Protein AF-A0A6C7QV18-F1 (afdb_monomer_lite)

Sequence (230 aa):
ERKAITAEFFNHDFGEFDNGICFIIKSIVHPNAINYLTKKTDNFTIVSTYASFIQYLKLDYFGYFNMGFSVAHMACYLSLHLNHKNIIFIGQDLAYAENGNSHPDDYQNSASYESRRYPHLYTLAYGGKEKIKTHHVWLMFKRNLEQDVQKIQKYLDTKIYNCTEGGARIEGTIEKPFLWACENLLHKDLNKPFEKLEPLSLNKQNEFLLKAYYKVYQSIEHCRDFSNKF

Foldseek 3Di:
DQDPVVLCVLQDDPDPVCVPDAAEEEPSHHVSNVVSDVVVDPRYDYAYADDPLVVLLVPPVRPHDHQPDDVVSNVVSVCVVVVPQEAEDEPLAQAAFPVQFPADCPPPCGSNNCSPVADWDWAAAQVRDDITIHHDVSVVVLVVVLVVLVVCVVPHNHAYEYQYRNHHDRPNHHYDHPVCCCVPPVPDDDDDPDDDDDDDDPVVVVVSVVSSVVSVVVVVVVVVVVVVVD

Structure (mmCIF, N/CA/C/O backbone):
data_AF-A0A6C7QV18-F1
#
_entry.id   AF-A0A6C7QV18-F1
#
loop_
_atom_site.group_PDB
_atom_site.id
_atom_site.type_symbol
_atom_site.label_atom_id
_atom_site.label_alt_id
_atom_site.label_comp_id
_atom_site.label_asym_id
_atom_site.label_entity_id
_atom_site.label_seq_id
_atom_site.pdbx_PDB_ins_code
_atom_site.Cartn_x
_atom_site.Cartn_y
_atom_site.Cartn_z
_atom_site.occupancy
_atom_site.B_iso_or_equiv
_atom_site.auth_seq_id
_atom_site.auth_comp_id
_atom_site.auth_asym_id
_atom_site.auth_atom_id
_atom_site.pdbx_PDB_model_num
ATOM 1 N N . GLU A 1 1 ? 5.496 4.155 6.743 1.00 73.12 1 GLU A N 1
ATOM 2 C CA . GLU A 1 1 ? 6.199 4.684 7.934 1.00 73.12 1 GLU A CA 1
ATOM 3 C C . GLU A 1 1 ? 5.165 5.314 8.873 1.00 73.12 1 GLU A C 1
ATOM 5 O O . GLU A 1 1 ? 4.074 5.608 8.409 1.00 73.12 1 GLU A O 1
ATOM 10 N N . ARG A 1 2 ? 5.425 5.411 10.184 1.00 86.88 2 ARG A N 1
ATOM 11 C CA . ARG A 1 2 ? 4.456 5.919 11.186 1.00 86.88 2 ARG A CA 1
ATOM 12 C C . ARG A 1 2 ? 4.984 7.198 11.843 1.00 86.88 2 ARG A C 1
ATOM 14 O O . ARG A 1 2 ? 5.013 7.309 13.063 1.00 86.88 2 ARG A O 1
ATOM 21 N N . LYS A 1 3 ? 5.521 8.108 11.032 1.00 91.62 3 LYS A N 1
ATOM 22 C CA . LYS A 1 3 ? 6.178 9.335 11.502 1.00 91.62 3 LYS A CA 1
ATOM 23 C C . LYS A 1 3 ? 5.338 10.562 11.171 1.00 91.62 3 LYS A C 1
ATOM 25 O O . LYS A 1 3 ? 4.502 10.508 10.271 1.00 91.62 3 LYS A O 1
ATOM 30 N N . ALA A 1 4 ? 5.620 11.667 11.859 1.00 92.44 4 ALA A N 1
ATOM 31 C CA . ALA A 1 4 ? 4.988 12.958 11.600 1.00 92.44 4 ALA A CA 1
ATOM 32 C C . ALA A 1 4 ? 5.121 13.378 10.126 1.00 92.44 4 ALA A C 1
ATOM 34 O O . ALA A 1 4 ? 4.119 13.682 9.498 1.00 92.44 4 ALA A O 1
ATOM 35 N N . ILE A 1 5 ? 6.315 13.246 9.529 1.00 91.81 5 ILE A N 1
ATOM 36 C CA . ILE A 1 5 ? 6.559 13.611 8.120 1.00 91.81 5 ILE A CA 1
ATOM 37 C C . ILE A 1 5 ? 5.628 12.895 7.128 1.00 91.81 5 ILE A C 1
ATOM 39 O O . ILE A 1 5 ? 5.182 13.492 6.157 1.00 91.81 5 ILE A O 1
ATOM 43 N N . THR A 1 6 ? 5.281 11.631 7.393 1.00 90.94 6 THR A N 1
ATOM 44 C CA . THR A 1 6 ? 4.327 10.877 6.564 1.00 90.94 6 THR A CA 1
ATOM 45 C C . THR A 1 6 ? 2.867 11.188 6.882 1.00 90.94 6 THR A C 1
ATOM 47 O O . THR A 1 6 ? 1.989 10.876 6.089 1.00 90.94 6 THR A O 1
ATOM 50 N N . ALA A 1 7 ? 2.586 11.773 8.046 1.00 94.50 7 ALA A N 1
ATOM 51 C CA . ALA A 1 7 ? 1.247 12.242 8.384 1.00 94.50 7 ALA A CA 1
ATOM 52 C C . ALA A 1 7 ? 0.899 13.535 7.635 1.00 94.50 7 ALA A C 1
ATOM 54 O O . ALA A 1 7 ? -0.263 13.734 7.296 1.00 94.50 7 ALA A O 1
ATOM 55 N N . GLU A 1 8 ? 1.900 14.369 7.331 1.00 94.19 8 GLU A N 1
ATOM 56 C CA . GLU A 1 8 ? 1.718 15.627 6.591 1.00 94.19 8 GLU A CA 1
ATOM 57 C C . GLU A 1 8 ? 1.175 15.427 5.167 1.00 94.19 8 GLU A C 1
ATOM 59 O O . GLU A 1 8 ? 0.552 16.334 4.621 1.00 94.19 8 GLU A O 1
ATOM 64 N N . PHE A 1 9 ? 1.295 14.225 4.589 1.00 90.62 9 PHE A N 1
ATOM 65 C CA . PHE A 1 9 ? 0.625 13.895 3.323 1.00 90.62 9 PHE A CA 1
ATOM 66 C C . PHE A 1 9 ? -0.899 14.080 3.401 1.00 90.62 9 PHE A C 1
ATOM 68 O O . PHE A 1 9 ? -1.532 14.420 2.409 1.00 90.62 9 PHE A O 1
ATOM 75 N N . PHE A 1 10 ? -1.492 13.882 4.583 1.00 92.00 10 PHE A N 1
ATOM 76 C CA . PHE A 1 10 ? -2.931 14.046 4.805 1.00 92.00 10 PHE A CA 1
ATOM 77 C C . PHE A 1 10 ? -3.325 15.478 5.187 1.00 92.00 10 PHE A C 1
ATOM 79 O O . PHE A 1 10 ? -4.513 15.773 5.256 1.00 92.00 10 PHE A O 1
ATOM 86 N N . ASN A 1 11 ? -2.347 16.351 5.443 1.00 92.94 11 ASN A N 1
ATOM 87 C CA . ASN A 1 11 ? -2.560 17.763 5.770 1.00 92.94 11 ASN A CA 1
ATOM 88 C C . ASN A 1 11 ? -2.667 18.648 4.513 1.00 92.94 11 ASN A C 1
ATOM 90 O O . ASN A 1 11 ? -2.956 19.836 4.610 1.00 92.94 11 ASN A O 1
ATOM 94 N N . HIS A 1 12 ? -2.418 18.077 3.333 1.00 87.56 12 HIS A N 1
ATOM 95 C CA . HIS A 1 12 ? -2.588 18.765 2.060 1.00 87.56 12 HIS A CA 1
ATOM 96 C C . HIS A 1 12 ? -4.040 18.682 1.587 1.00 87.56 12 HIS A C 1
ATOM 98 O O . HIS A 1 12 ? -4.686 17.634 1.694 1.00 87.56 12 HIS A O 1
ATOM 104 N N . ASP A 1 13 ? -4.528 19.787 1.033 1.00 83.50 13 ASP A N 1
ATOM 105 C CA . ASP A 1 13 ? -5.809 19.868 0.340 1.00 83.50 13 ASP A CA 1
ATOM 106 C C . ASP A 1 13 ? -5.562 19.755 -1.170 1.00 83.50 13 ASP A C 1
ATOM 108 O O . ASP A 1 13 ? -4.888 20.610 -1.748 1.00 83.50 13 ASP A O 1
ATOM 112 N N . PHE A 1 14 ? -6.061 18.686 -1.798 1.00 86.06 14 PHE A N 1
ATOM 113 C CA . PHE A 1 14 ? -5.987 18.507 -3.250 1.00 86.06 14 PHE A CA 1
ATOM 114 C C . PHE A 1 14 ? -7.272 18.984 -3.949 1.00 86.06 14 PHE A C 1
ATOM 116 O O . PHE A 1 14 ? -7.459 18.743 -5.145 1.00 86.06 14 PHE A O 1
ATOM 123 N N . GLY A 1 15 ? -8.154 19.683 -3.225 1.00 87.62 15 GLY A N 1
ATOM 124 C CA . GLY A 1 15 ? -9.370 20.287 -3.747 1.00 87.62 15 GLY A CA 1
ATOM 125 C C . GLY A 1 15 ? -10.282 19.253 -4.397 1.00 87.62 15 GLY A C 1
ATOM 126 O O . GLY A 1 15 ? -10.616 18.227 -3.806 1.00 87.62 15 GLY A O 1
ATOM 127 N N . GLU A 1 16 ? -10.666 19.504 -5.650 1.00 90.62 16 GLU A N 1
ATOM 128 C CA . GLU A 1 16 ? -11.588 18.633 -6.385 1.00 90.62 16 GLU A CA 1
ATOM 129 C C . GLU A 1 16 ? -11.069 17.203 -6.580 1.00 90.62 16 GLU A C 1
ATOM 131 O O . GLU A 1 16 ? -11.876 16.290 -6.741 1.00 90.62 16 GLU A O 1
ATOM 136 N N . PHE A 1 17 ? -9.751 16.984 -6.529 1.00 89.25 17 PHE A N 1
ATOM 137 C CA . PHE A 1 17 ? -9.172 15.647 -6.665 1.00 89.25 17 PHE A CA 1
ATOM 138 C C . PHE A 1 17 ? -9.590 14.708 -5.527 1.00 89.25 17 PHE A C 1
ATOM 140 O O . PHE A 1 17 ? -9.762 13.511 -5.745 1.00 89.25 17 PHE A O 1
ATOM 147 N N . ASP A 1 18 ? -9.784 15.241 -4.319 1.00 87.94 18 ASP A N 1
ATOM 148 C CA . ASP A 1 18 ? -10.188 14.436 -3.165 1.00 87.94 18 ASP A CA 1
ATOM 149 C C . ASP A 1 18 ? -11.685 14.071 -3.189 1.00 87.94 18 ASP A C 1
ATOM 151 O O . ASP A 1 18 ? -12.135 13.233 -2.399 1.00 87.94 18 ASP A O 1
ATOM 155 N N . ASN A 1 19 ? -12.474 14.651 -4.102 1.00 89.31 19 ASN A N 1
ATOM 156 C CA . ASN A 1 19 ? -13.907 14.390 -4.185 1.00 89.31 19 ASN A CA 1
ATOM 157 C C . ASN A 1 19 ? -14.182 12.922 -4.533 1.00 89.31 19 ASN A C 1
ATOM 159 O O . ASN A 1 19 ? -13.772 12.404 -5.569 1.00 89.31 19 ASN A O 1
ATOM 163 N N . GLY A 1 20 ? -14.925 12.241 -3.659 1.00 87.62 20 GLY A N 1
ATOM 164 C CA . GLY A 1 20 ? -15.280 10.831 -3.835 1.00 87.62 20 GLY A CA 1
ATOM 165 C C . GLY A 1 20 ? -14.153 9.840 -3.520 1.00 87.62 20 GLY A C 1
ATOM 166 O O . GLY A 1 20 ? -14.385 8.632 -3.581 1.00 87.62 20 GLY A O 1
ATOM 167 N N . ILE A 1 21 ? -12.965 10.309 -3.121 1.00 91.94 21 ILE A N 1
ATOM 168 C CA . ILE A 1 21 ? -11.883 9.437 -2.656 1.00 91.94 21 ILE A CA 1
ATOM 169 C C . ILE A 1 21 ? -12.248 8.851 -1.289 1.00 91.94 21 ILE A C 1
ATOM 171 O O . ILE A 1 21 ? -12.662 9.563 -0.374 1.00 91.94 21 ILE A O 1
ATOM 175 N N . CYS A 1 22 ? -12.094 7.531 -1.157 1.00 91.94 22 CYS A N 1
ATOM 176 C CA . CYS A 1 22 ? -12.196 6.827 0.117 1.00 91.94 22 CYS A CA 1
ATOM 177 C C . CYS A 1 22 ? -10.791 6.532 0.649 1.00 91.94 22 CYS A C 1
ATOM 179 O O . CYS A 1 22 ? -10.024 5.799 0.019 1.00 91.94 22 CYS A O 1
ATOM 181 N N . PHE A 1 23 ? -10.446 7.076 1.816 1.00 93.56 23 PHE A N 1
ATOM 182 C CA . PHE A 1 23 ? -9.139 6.832 2.428 1.00 93.56 23 PHE A CA 1
ATOM 183 C C . PHE A 1 23 ? -9.180 5.584 3.309 1.00 93.56 23 PHE A C 1
ATOM 185 O O . PHE A 1 23 ? -9.971 5.493 4.242 1.00 93.56 23 PHE A O 1
ATOM 192 N N . ILE A 1 24 ? -8.283 4.628 3.067 1.00 92.69 24 ILE A N 1
ATOM 193 C CA . ILE A 1 24 ? -8.169 3.411 3.880 1.00 92.69 24 ILE A CA 1
ATOM 194 C C . ILE A 1 24 ? -6.804 3.416 4.566 1.00 92.69 24 ILE A C 1
ATOM 196 O O . ILE A 1 24 ? -5.769 3.247 3.920 1.00 92.69 24 ILE A O 1
ATOM 200 N N . ILE A 1 25 ? -6.793 3.617 5.885 1.00 92.88 25 ILE A N 1
ATOM 201 C CA . ILE A 1 25 ? -5.566 3.831 6.665 1.00 92.88 25 ILE A CA 1
ATOM 202 C C . ILE A 1 25 ? -5.397 2.797 7.779 1.00 92.88 25 ILE A C 1
ATOM 204 O O . ILE A 1 25 ? -6.362 2.308 8.357 1.00 92.88 25 ILE A O 1
ATOM 208 N N . LYS A 1 26 ? -4.147 2.457 8.115 1.00 90.62 26 LYS A N 1
ATOM 209 C CA . LYS A 1 26 ? -3.860 1.497 9.194 1.00 90.62 26 LYS A CA 1
ATOM 210 C C . LYS A 1 26 ? -4.166 2.110 10.568 1.00 90.62 26 LYS A C 1
ATOM 212 O O . LYS A 1 26 ? -3.812 3.254 10.819 1.00 90.62 26 LYS A O 1
ATOM 217 N N . SER A 1 27 ? -4.659 1.323 11.520 1.00 90.38 27 SER A N 1
ATOM 218 C CA . SER A 1 27 ? -4.902 1.771 12.907 1.00 90.38 27 SER A CA 1
ATOM 219 C C . SER A 1 27 ? -3.651 2.210 13.676 1.00 90.38 27 SER A C 1
ATOM 221 O O . SER A 1 27 ? -3.746 2.806 14.741 1.00 90.38 27 SER A O 1
ATOM 223 N N . ILE A 1 28 ? -2.469 1.936 13.124 1.00 89.94 28 ILE A N 1
ATOM 224 C CA . ILE A 1 28 ? -1.162 2.292 13.686 1.00 89.94 28 ILE A CA 1
ATOM 225 C C . ILE A 1 28 ? -0.528 3.507 12.994 1.00 89.94 28 ILE A C 1
ATOM 227 O O . ILE A 1 28 ? 0.666 3.749 13.178 1.00 89.94 28 ILE A O 1
ATOM 231 N N . VAL A 1 29 ? -1.260 4.225 12.134 1.00 92.44 29 VAL A N 1
ATOM 232 C CA . VAL A 1 29 ? -0.740 5.468 11.547 1.00 92.44 29 VAL A CA 1
ATOM 233 C C . VAL A 1 29 ? -0.445 6.500 12.636 1.00 92.44 29 VAL A C 1
ATOM 235 O O . VAL A 1 29 ? -0.930 6.405 13.762 1.00 92.44 29 VAL A O 1
ATOM 238 N N . HIS A 1 30 ? 0.366 7.501 12.302 1.00 96.06 30 HIS A N 1
ATOM 239 C CA . HIS A 1 30 ? 0.606 8.612 13.215 1.00 96.06 30 HIS A CA 1
ATOM 240 C C . HIS A 1 30 ? -0.723 9.339 13.528 1.00 96.06 30 HIS A C 1
ATOM 242 O O . HIS A 1 30 ? -1.469 9.607 12.584 1.00 96.06 30 HIS A O 1
ATOM 248 N N . PRO A 1 31 ? -1.019 9.713 14.790 1.00 95.12 31 PRO A N 1
ATOM 249 C CA . PRO A 1 31 ? -2.305 10.312 15.170 1.00 95.12 31 PRO A CA 1
ATOM 250 C C . PRO A 1 31 ? -2.706 11.542 14.347 1.00 95.12 31 PRO A C 1
ATOM 252 O O . PRO A 1 31 ? -3.880 11.707 14.025 1.00 95.12 31 PRO A O 1
ATOM 255 N N . ASN A 1 32 ? -1.732 12.363 13.934 1.00 96.44 32 ASN A N 1
ATOM 256 C CA . ASN A 1 32 ? -1.997 13.514 13.064 1.00 96.44 32 ASN A CA 1
ATOM 257 C C . ASN A 1 32 ? -2.692 13.127 11.752 1.00 96.44 32 ASN A C 1
ATOM 259 O O . ASN A 1 32 ? -3.560 13.867 11.318 1.00 96.44 32 ASN A O 1
ATOM 263 N N . ALA A 1 33 ? -2.383 11.970 11.154 1.00 95.69 33 ALA A N 1
ATOM 264 C CA . ALA A 1 33 ? -3.036 11.535 9.918 1.00 95.69 33 ALA A CA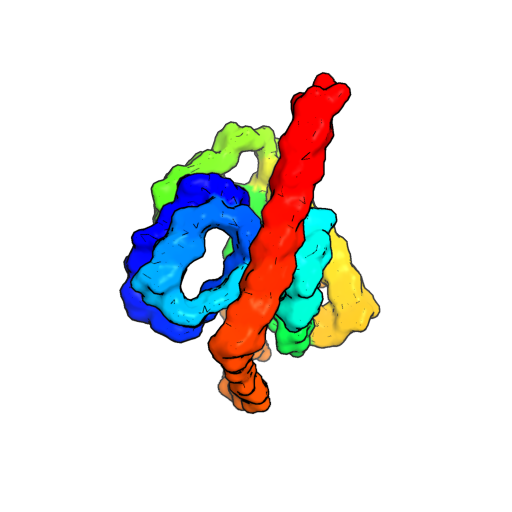 1
ATOM 265 C C . ALA A 1 33 ? -4.548 11.347 10.120 1.00 95.69 33 ALA A C 1
ATOM 267 O O . ALA A 1 33 ? -5.335 11.774 9.283 1.00 95.69 33 ALA A O 1
ATOM 268 N N . ILE A 1 34 ? -4.951 10.770 11.259 1.00 95.00 34 ILE A N 1
ATOM 269 C CA . ILE A 1 34 ? -6.366 10.621 11.628 1.00 95.00 34 ILE A CA 1
ATOM 270 C C . ILE A 1 34 ? -6.981 12.002 11.873 1.00 95.00 34 ILE A C 1
ATOM 272 O O . ILE A 1 34 ? -8.021 12.310 11.309 1.00 95.00 34 ILE A O 1
ATOM 276 N N . ASN A 1 35 ? -6.312 12.859 12.652 1.00 95.50 35 ASN A N 1
ATOM 277 C CA . ASN A 1 35 ? -6.786 14.216 12.938 1.00 95.50 35 ASN A CA 1
ATOM 278 C C . ASN A 1 35 ? -6.981 15.065 11.668 1.00 95.50 35 ASN A C 1
ATOM 280 O O . ASN A 1 35 ? -7.956 15.805 11.581 1.00 95.50 35 ASN A O 1
ATOM 284 N N . TYR A 1 36 ? -6.074 14.971 10.693 1.00 95.62 36 TYR A N 1
ATOM 285 C CA . TYR A 1 36 ? -6.211 15.673 9.418 1.00 95.62 36 TYR A CA 1
ATOM 286 C C . TYR A 1 36 ? -7.355 15.093 8.585 1.00 95.62 36 TYR A C 1
ATOM 288 O O . TYR A 1 36 ? -8.207 15.851 8.131 1.00 95.62 36 TYR A O 1
ATOM 296 N N . LEU A 1 37 ? -7.444 13.764 8.460 1.00 94.38 37 LEU A N 1
ATOM 297 C CA . LEU A 1 37 ? -8.526 13.114 7.716 1.00 94.38 37 LEU A CA 1
ATOM 298 C C . LEU A 1 37 ? -9.908 13.439 8.288 1.00 94.38 37 LEU A C 1
ATOM 300 O O . LEU A 1 37 ? -10.781 13.813 7.520 1.00 94.38 37 LEU A O 1
ATOM 304 N N . THR A 1 38 ? -10.091 13.406 9.613 1.00 93.44 38 THR A N 1
ATOM 305 C CA . THR A 1 38 ? -11.370 13.757 10.262 1.00 93.44 38 THR A CA 1
ATOM 306 C C . THR A 1 38 ? -11.804 15.201 10.004 1.00 93.44 38 THR A C 1
ATOM 308 O O . THR A 1 38 ? -12.991 15.498 10.045 1.00 93.44 38 THR A O 1
ATOM 311 N N . LYS A 1 39 ? -10.868 16.118 9.734 1.00 93.12 39 LYS A N 1
ATOM 312 C CA . LYS A 1 39 ? -11.197 17.498 9.342 1.00 93.12 39 LYS A CA 1
ATOM 313 C C . LYS A 1 39 ? -11.473 17.639 7.846 1.00 93.12 39 LYS A C 1
ATOM 315 O O . LYS A 1 39 ? -12.113 18.603 7.444 1.00 93.12 39 LYS A O 1
ATOM 320 N N . LYS A 1 40 ? -10.942 16.717 7.042 1.00 90.94 40 LYS A N 1
ATOM 321 C CA . LYS A 1 40 ? -10.957 16.758 5.580 1.00 90.94 40 LYS A CA 1
ATOM 322 C C . LYS A 1 40 ? -12.161 16.031 4.983 1.00 90.94 40 LYS A C 1
ATOM 324 O O . LYS A 1 40 ? -12.722 16.496 4.000 1.00 90.94 40 LYS A O 1
ATOM 329 N N . THR A 1 41 ? -12.535 14.876 5.530 1.00 90.56 41 THR A N 1
ATOM 330 C CA . THR A 1 41 ? -13.580 14.020 4.962 1.00 90.56 41 THR A CA 1
ATOM 331 C C . THR A 1 41 ? -14.138 13.037 5.987 1.00 90.56 41 THR A C 1
ATOM 333 O O . THR A 1 41 ? -13.414 12.541 6.850 1.00 90.56 41 THR A O 1
ATOM 336 N N . ASP A 1 42 ? -15.409 12.678 5.824 1.00 88.31 42 ASP A N 1
ATOM 337 C CA . ASP A 1 42 ? -16.031 11.553 6.531 1.00 88.31 42 ASP A CA 1
ATOM 338 C C . ASP A 1 42 ? -15.852 10.221 5.774 1.00 88.31 42 ASP A C 1
ATOM 340 O O . ASP A 1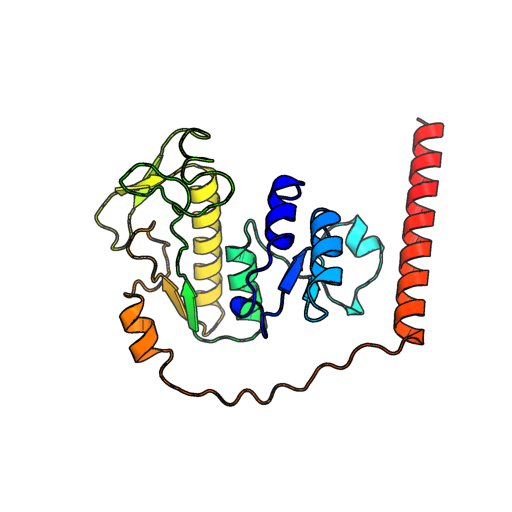 42 ? -16.153 9.150 6.300 1.00 88.31 42 ASP A O 1
ATOM 344 N N . ASN A 1 43 ? -15.334 10.254 4.537 1.00 90.38 43 ASN A N 1
ATOM 345 C CA . ASN A 1 43 ? -15.136 9.075 3.692 1.00 90.38 43 ASN A CA 1
ATOM 346 C C . ASN A 1 43 ? -13.758 8.434 3.919 1.00 90.38 43 ASN A C 1
ATOM 348 O O . ASN A 1 43 ? -12.929 8.327 3.010 1.00 90.38 43 ASN A O 1
ATOM 352 N N . PHE A 1 44 ? -13.487 8.010 5.151 1.00 92.50 44 PHE A N 1
ATOM 353 C CA . PHE A 1 44 ? -12.298 7.221 5.455 1.00 92.50 44 PHE A CA 1
ATOM 354 C C . PHE A 1 44 ? -12.597 6.066 6.406 1.00 92.50 44 PHE A C 1
ATOM 356 O O . PHE A 1 44 ? -13.528 6.100 7.204 1.00 92.50 44 PHE A O 1
ATOM 363 N N . THR A 1 45 ? -11.790 5.013 6.319 1.00 90.44 45 THR A N 1
ATOM 364 C CA . THR A 1 45 ? -11.896 3.824 7.161 1.00 90.44 45 THR A CA 1
ATOM 365 C C . THR A 1 45 ? -10.546 3.486 7.772 1.00 90.44 45 THR A C 1
ATOM 367 O O . THR A 1 45 ? -9.512 3.447 7.097 1.00 90.44 45 THR A O 1
ATOM 370 N N . ILE A 1 46 ? -10.568 3.195 9.072 1.00 91.06 46 ILE A N 1
ATOM 371 C CA . ILE A 1 46 ? -9.412 2.682 9.798 1.00 91.06 46 ILE A CA 1
ATOM 372 C C . ILE A 1 46 ? -9.461 1.160 9.776 1.00 91.06 46 ILE A C 1
ATOM 374 O O . ILE A 1 46 ? -10.395 0.543 10.280 1.00 91.06 46 ILE A O 1
ATOM 378 N N . VAL A 1 47 ? -8.413 0.551 9.238 1.00 91.12 47 VAL A N 1
ATOM 379 C CA . VAL A 1 47 ? -8.254 -0.899 9.183 1.00 91.12 47 VAL A CA 1
ATOM 380 C C . VAL A 1 47 ? -7.186 -1.359 10.168 1.00 91.12 47 VAL A C 1
ATOM 382 O O . VAL A 1 47 ? -6.129 -0.740 10.316 1.00 91.12 47 VAL A O 1
ATOM 385 N N . SER A 1 48 ? -7.444 -2.470 10.853 1.00 90.69 48 SER A N 1
ATOM 386 C CA . SER A 1 48 ? -6.527 -3.031 11.847 1.00 90.69 48 SER A CA 1
ATOM 387 C C . SER A 1 48 ? -5.712 -4.191 11.293 1.00 90.69 48 SER A C 1
ATOM 389 O O . SER A 1 48 ? -6.192 -4.962 10.471 1.00 90.69 48 SER A O 1
ATOM 391 N N . THR A 1 49 ? -4.471 -4.321 11.766 1.00 87.56 49 THR A N 1
ATOM 392 C CA . THR A 1 49 ? -3.582 -5.445 11.438 1.00 87.56 49 THR A CA 1
ATOM 393 C C . THR A 1 49 ? -3.567 -6.479 12.559 1.00 87.56 49 THR A C 1
ATOM 395 O O . THR A 1 49 ? -3.917 -6.182 13.701 1.00 87.56 49 THR A O 1
ATOM 398 N N . TYR A 1 50 ? -3.083 -7.679 12.252 1.00 87.44 50 TYR A N 1
ATOM 399 C CA . TYR A 1 50 ? -2.765 -8.688 13.256 1.00 87.44 50 TYR A CA 1
ATOM 400 C C . TYR A 1 50 ? -1.608 -8.207 14.140 1.00 87.44 50 TYR A C 1
ATOM 402 O O . TYR A 1 50 ? -0.479 -8.051 13.676 1.00 87.44 50 TYR A O 1
ATOM 410 N N . ALA A 1 51 ? -1.902 -7.942 15.410 1.00 88.94 51 ALA A N 1
ATOM 411 C CA . ALA A 1 51 ? -0.926 -7.671 16.459 1.00 88.94 51 ALA A CA 1
ATOM 412 C C . ALA A 1 51 ? -1.531 -8.067 17.808 1.00 88.94 51 ALA A C 1
ATOM 414 O O . ALA A 1 51 ? -2.716 -7.818 18.033 1.00 88.94 51 ALA A O 1
ATOM 415 N N . SER A 1 52 ? -0.724 -8.621 18.717 1.00 91.12 52 SER A N 1
ATOM 416 C CA . SER A 1 52 ? -1.214 -9.181 19.985 1.00 91.12 52 SER A CA 1
ATOM 417 C C . SER A 1 52 ? -2.069 -8.192 20.778 1.00 91.12 52 SER A C 1
ATOM 419 O O . SER A 1 52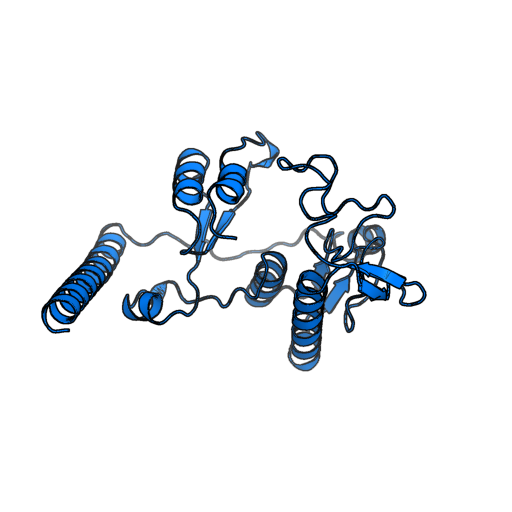 ? -3.148 -8.545 21.243 1.00 91.12 52 SER A O 1
ATOM 421 N N . PHE A 1 53 ? -1.637 -6.929 20.868 1.00 91.12 53 PHE A N 1
ATOM 422 C CA . PHE A 1 53 ? -2.407 -5.890 21.554 1.00 91.12 53 PHE A CA 1
ATOM 423 C C . PHE A 1 53 ? -3.715 -5.545 20.825 1.00 91.12 53 PHE A C 1
ATOM 425 O O . PHE A 1 53 ? -4.761 -5.458 21.455 1.00 91.12 53 PHE A O 1
ATOM 432 N N . ILE A 1 54 ? -3.691 -5.414 19.496 1.00 90.94 54 ILE A N 1
ATOM 433 C CA . ILE A 1 54 ? -4.889 -5.112 18.695 1.00 90.94 54 ILE A CA 1
ATOM 434 C C . ILE A 1 54 ? -5.929 -6.241 18.816 1.00 90.94 54 ILE A C 1
ATOM 436 O O . ILE A 1 54 ? -7.120 -5.982 18.973 1.00 90.94 54 ILE A O 1
ATOM 440 N N . GLN A 1 55 ? -5.485 -7.499 18.798 1.00 91.94 55 GLN A N 1
ATOM 441 C CA . GLN A 1 55 ? -6.352 -8.665 18.992 1.00 91.94 55 GLN A CA 1
ATOM 442 C C . GLN A 1 55 ? -6.864 -8.769 20.431 1.00 91.94 55 GLN A C 1
ATOM 444 O O . GLN A 1 55 ? -7.996 -9.194 20.673 1.00 91.94 55 GLN A O 1
ATOM 449 N N . TYR A 1 56 ? -6.055 -8.349 21.406 1.00 94.12 56 TYR A N 1
ATOM 450 C CA . TYR A 1 56 ? -6.463 -8.302 22.804 1.00 94.12 56 TYR A CA 1
ATOM 451 C C . TYR A 1 56 ? -7.672 -7.380 23.027 1.00 94.12 56 TYR A C 1
ATOM 453 O O . TYR A 1 56 ? -8.504 -7.699 23.883 1.00 94.12 56 TYR A O 1
ATOM 461 N N . LEU A 1 57 ? -7.831 -6.322 22.215 1.00 93.19 57 LEU A N 1
ATOM 462 C CA . LEU A 1 57 ? -8.984 -5.410 22.250 1.00 93.19 57 LEU A CA 1
ATOM 463 C C . LEU A 1 57 ? -10.318 -6.060 21.841 1.00 93.19 57 LEU A C 1
ATOM 465 O O . LEU A 1 57 ? -11.363 -5.515 22.183 1.00 93.19 57 LEU A O 1
ATOM 469 N N . LYS A 1 58 ? -10.307 -7.228 21.175 1.00 91.00 58 LYS A N 1
ATOM 470 C CA . LYS A 1 58 ? -11.514 -7.978 20.762 1.00 91.00 58 LYS A CA 1
ATOM 471 C C . LYS A 1 58 ? -12.491 -7.176 19.895 1.00 91.00 58 LYS A C 1
ATOM 473 O O . LYS A 1 58 ? -13.707 -7.272 20.041 1.00 91.00 58 LYS A O 1
ATOM 478 N N . LEU A 1 59 ? -11.947 -6.410 18.955 1.00 90.44 59 LEU A N 1
ATOM 479 C CA . LEU A 1 59 ? -12.703 -5.701 17.918 1.00 90.44 59 LEU A CA 1
ATOM 480 C C . LEU A 1 59 ? -12.923 -6.582 16.672 1.00 90.44 59 LEU A C 1
ATOM 482 O O . LEU A 1 59 ? -12.882 -6.093 15.546 1.00 90.44 59 LEU A O 1
ATOM 486 N N . ASP A 1 60 ? -13.167 -7.880 16.884 1.00 90.06 60 ASP A N 1
ATOM 487 C CA . ASP A 1 60 ? -13.225 -8.913 15.837 1.00 90.06 60 ASP A CA 1
ATOM 488 C C . ASP A 1 60 ? -14.318 -8.632 14.785 1.00 90.06 60 ASP A C 1
ATOM 490 O O . ASP A 1 60 ? -14.177 -9.026 13.631 1.00 90.06 60 ASP A O 1
ATOM 494 N N . TYR A 1 61 ? -15.376 -7.898 15.162 1.00 89.56 61 TYR A N 1
ATOM 495 C CA . TYR A 1 61 ? -16.464 -7.479 14.265 1.00 89.56 61 TYR A CA 1
ATOM 496 C C . TYR A 1 61 ? -15.965 -6.705 13.034 1.00 89.56 61 TYR A C 1
ATOM 498 O O . TYR A 1 61 ? -16.494 -6.883 11.942 1.00 89.56 61 TYR A O 1
ATOM 506 N N . PHE A 1 62 ? -14.935 -5.868 13.194 1.00 88.62 62 PHE A N 1
ATOM 507 C CA . PHE A 1 62 ? -14.375 -5.062 12.101 1.00 88.62 62 PHE A CA 1
ATOM 508 C C . PHE A 1 62 ? -13.323 -5.819 11.276 1.00 88.62 62 PHE A C 1
ATOM 510 O O . PHE A 1 62 ? -12.821 -5.300 10.280 1.00 88.62 62 PHE A O 1
ATOM 517 N N . GLY A 1 63 ? -12.989 -7.045 11.687 1.00 88.81 63 GLY A N 1
ATOM 518 C CA . GLY A 1 63 ? -11.968 -7.867 11.062 1.00 88.81 63 GLY A CA 1
ATOM 519 C C . GLY A 1 63 ? -10.540 -7.350 11.257 1.00 88.81 63 GLY A C 1
ATOM 520 O O . GLY A 1 63 ? -10.271 -6.259 11.767 1.00 88.81 63 GLY A O 1
ATOM 521 N N . TYR A 1 64 ? -9.595 -8.177 10.818 1.00 89.12 64 TYR A N 1
ATOM 522 C CA . TYR A 1 64 ? -8.178 -7.844 10.770 1.00 89.12 64 TYR A CA 1
ATOM 523 C C . TYR A 1 64 ? -7.660 -8.105 9.369 1.00 89.12 64 TYR A C 1
ATOM 525 O O . TYR A 1 64 ? -7.823 -9.191 8.810 1.00 89.12 64 TYR A O 1
ATOM 533 N N . PHE A 1 65 ? -7.000 -7.104 8.815 1.00 84.62 65 PHE A N 1
ATOM 534 C CA . PHE A 1 65 ? -6.486 -7.137 7.465 1.00 84.62 65 PHE A CA 1
ATOM 535 C C . PHE A 1 65 ? -4.959 -7.223 7.531 1.00 84.62 65 PHE A C 1
ATOM 537 O O . PHE A 1 65 ? -4.307 -6.402 8.174 1.00 84.62 65 PHE A O 1
ATOM 544 N N . ASN A 1 66 ? -4.370 -8.259 6.926 1.00 78.19 66 ASN A N 1
ATOM 545 C CA . ASN A 1 66 ? -2.919 -8.330 6.764 1.00 78.19 66 ASN A CA 1
ATOM 546 C C . ASN A 1 66 ? -2.543 -7.434 5.583 1.00 78.19 66 ASN A C 1
ATOM 548 O O . ASN A 1 66 ? -3.091 -7.595 4.504 1.00 78.19 66 ASN A O 1
ATOM 552 N N . MET A 1 67 ? -1.647 -6.471 5.787 1.00 76.56 67 MET A N 1
ATOM 553 C CA . MET A 1 67 ? -1.485 -5.328 4.874 1.00 76.56 67 MET A CA 1
ATOM 554 C C . MET A 1 67 ? -0.095 -5.243 4.240 1.00 76.56 67 MET A C 1
ATOM 556 O O . MET A 1 67 ? 0.331 -4.151 3.851 1.00 76.56 67 MET A O 1
ATOM 560 N N . GLY A 1 68 ? 0.637 -6.360 4.232 1.00 84.56 68 GLY A N 1
ATOM 561 C CA . GLY A 1 68 ? 1.980 -6.477 3.665 1.00 84.56 68 GLY A CA 1
ATOM 562 C C . GLY A 1 68 ? 2.987 -5.451 4.200 1.00 84.56 68 GLY A C 1
ATOM 563 O O . GLY A 1 68 ? 2.797 -4.822 5.248 1.00 84.56 68 GLY A O 1
ATOM 564 N N . PHE A 1 69 ? 4.084 -5.281 3.460 1.00 88.56 69 PHE A N 1
ATOM 565 C CA . PHE A 1 69 ? 5.229 -4.465 3.883 1.00 88.56 69 PHE A CA 1
ATOM 566 C C . PHE A 1 69 ? 5.192 -3.013 3.380 1.00 88.56 69 PHE A C 1
ATOM 568 O O . PHE A 1 69 ? 5.896 -2.162 3.922 1.00 88.56 69 PHE A O 1
ATOM 575 N N . SER A 1 70 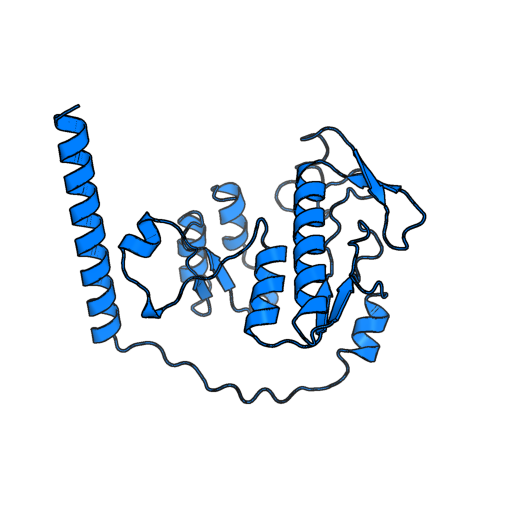? 4.353 -2.701 2.387 1.00 91.56 70 SER A N 1
ATOM 576 C CA . SER A 1 70 ? 4.174 -1.349 1.835 1.00 91.56 70 SER A CA 1
ATOM 577 C C . SER A 1 70 ? 2.705 -1.066 1.498 1.00 91.56 70 SER A C 1
ATOM 579 O O . SER A 1 70 ? 1.873 -1.974 1.513 1.00 91.56 70 SER A O 1
ATOM 581 N N . VAL A 1 71 ? 2.379 0.192 1.180 1.00 91.50 71 VAL A N 1
ATOM 582 C CA . VAL A 1 71 ? 1.024 0.587 0.745 1.00 91.50 71 VAL A CA 1
ATOM 583 C C . VAL A 1 71 ? 0.596 -0.113 -0.550 1.00 91.50 71 VAL A C 1
ATOM 585 O O . VAL A 1 71 ? -0.571 -0.460 -0.687 1.00 91.50 71 VAL A O 1
ATOM 588 N N . ALA A 1 72 ? 1.537 -0.435 -1.442 1.00 94.00 72 ALA A N 1
ATOM 589 C CA . ALA A 1 72 ? 1.250 -1.180 -2.666 1.00 94.00 72 ALA A CA 1
ATOM 590 C C . ALA A 1 72 ? 0.841 -2.639 -2.395 1.00 94.00 72 ALA A C 1
ATOM 592 O O . ALA A 1 72 ? -0.086 -3.146 -3.020 1.00 94.00 72 ALA A O 1
ATOM 593 N N . HIS A 1 73 ? 1.462 -3.302 -1.408 1.00 94.44 73 HIS A N 1
ATOM 594 C CA . HIS A 1 73 ? 1.021 -4.639 -0.985 1.00 94.44 73 HIS A CA 1
ATOM 595 C C . HIS A 1 73 ? -0.393 -4.586 -0.401 1.00 94.44 73 HIS A C 1
ATOM 597 O O . HIS A 1 73 ? -1.234 -5.415 -0.731 1.00 94.44 73 HIS A O 1
ATOM 603 N N . MET A 1 74 ? -0.666 -3.580 0.437 1.00 93.25 74 MET A N 1
ATOM 604 C CA . MET A 1 74 ? -1.996 -3.362 1.003 1.00 93.25 74 MET A CA 1
ATOM 605 C C . MET A 1 74 ? -3.050 -3.161 -0.095 1.00 93.25 74 MET A C 1
ATOM 607 O O . MET A 1 74 ? -4.108 -3.780 -0.027 1.00 93.25 74 MET A O 1
ATOM 611 N N . ALA A 1 75 ? -2.755 -2.352 -1.116 1.00 94.44 75 ALA A N 1
ATOM 612 C CA . ALA A 1 75 ? -3.647 -2.125 -2.253 1.00 94.44 75 ALA A CA 1
ATOM 613 C C . ALA A 1 75 ? -3.875 -3.400 -3.086 1.00 94.44 75 ALA A C 1
ATOM 615 O O . ALA A 1 75 ? -5.010 -3.696 -3.467 1.00 94.44 75 ALA A O 1
ATOM 616 N N . CYS A 1 76 ? -2.822 -4.192 -3.316 1.00 95.38 76 CYS A N 1
ATOM 617 C CA . CYS A 1 76 ? -2.921 -5.488 -3.989 1.00 95.38 76 CYS A CA 1
ATOM 618 C C . CYS A 1 76 ? -3.858 -6.434 -3.223 1.00 95.38 76 CYS A C 1
ATOM 620 O O . CYS A 1 76 ? -4.837 -6.926 -3.780 1.00 95.38 76 CYS A O 1
ATOM 622 N N . TYR A 1 77 ? -3.627 -6.625 -1.922 1.00 93.69 77 TYR A N 1
ATOM 623 C CA . TYR A 1 77 ? -4.467 -7.495 -1.099 1.00 93.69 77 TYR A CA 1
ATOM 624 C C . TYR A 1 77 ? -5.906 -7.000 -0.992 1.00 93.69 77 TYR A C 1
ATOM 626 O O . TYR A 1 77 ? -6.832 -7.804 -1.065 1.00 93.69 77 TYR A O 1
ATOM 634 N N . LEU A 1 78 ? -6.117 -5.688 -0.866 1.00 93.56 78 LEU A N 1
ATOM 635 C CA . LEU A 1 78 ? -7.460 -5.119 -0.831 1.00 93.56 78 LEU A CA 1
ATOM 636 C C . LEU A 1 78 ? -8.204 -5.436 -2.132 1.00 93.56 78 LEU A C 1
ATOM 638 O O . LEU A 1 78 ? -9.357 -5.854 -2.095 1.00 93.56 78 LEU A O 1
ATOM 642 N N . SER A 1 79 ? -7.519 -5.321 -3.271 1.00 94.25 79 SER A N 1
ATOM 643 C CA . SER A 1 79 ? -8.092 -5.657 -4.576 1.00 94.25 79 SER A CA 1
ATOM 644 C C . SER A 1 79 ? -8.511 -7.132 -4.661 1.00 94.25 79 SER A C 1
ATOM 646 O O . SER A 1 79 ? -9.551 -7.442 -5.241 1.00 94.25 79 SER A O 1
ATOM 648 N N . LEU A 1 80 ? -7.752 -8.041 -4.040 1.00 93.56 80 LEU A N 1
ATOM 649 C CA . LEU A 1 80 ? -8.117 -9.460 -3.948 1.00 93.56 80 LEU A CA 1
ATOM 650 C C . LEU A 1 80 ? -9.349 -9.681 -3.067 1.00 93.56 80 LEU A C 1
ATOM 652 O O . LEU A 1 80 ? -10.247 -10.411 -3.467 1.00 93.56 80 LEU A O 1
ATOM 656 N N . HIS A 1 81 ? -9.423 -9.041 -1.895 1.00 90.25 81 HIS A N 1
ATOM 657 C CA . HIS A 1 81 ? -10.586 -9.156 -1.004 1.00 90.25 81 HIS A CA 1
ATOM 658 C C . HIS A 1 81 ? -11.864 -8.568 -1.608 1.00 90.25 81 HIS A C 1
ATOM 660 O O . HIS A 1 81 ? -12.959 -9.028 -1.297 1.00 90.25 81 HIS A O 1
ATOM 666 N N . LEU A 1 82 ? -11.724 -7.584 -2.495 1.00 90.50 82 LEU A N 1
ATOM 667 C CA . LEU A 1 82 ? -12.813 -7.033 -3.300 1.00 90.50 82 LEU A CA 1
ATOM 668 C C . LEU A 1 82 ? -13.106 -7.869 -4.564 1.00 90.50 82 LEU A C 1
ATOM 670 O O . LEU A 1 82 ? -13.898 -7.453 -5.408 1.00 90.50 82 LEU A O 1
ATOM 674 N N . ASN A 1 83 ? -12.490 -9.051 -4.700 1.00 90.81 83 ASN A N 1
ATOM 675 C CA . ASN A 1 83 ? -12.674 -10.000 -5.800 1.00 90.81 83 ASN A CA 1
ATOM 676 C C . ASN A 1 83 ? -12.404 -9.409 -7.195 1.00 90.81 83 ASN A C 1
ATOM 678 O O . ASN A 1 83 ? -13.047 -9.781 -8.184 1.00 90.81 83 ASN A O 1
ATOM 682 N N . HIS A 1 84 ? -11.437 -8.494 -7.311 1.00 92.44 84 HIS A N 1
ATOM 683 C CA . HIS A 1 84 ? -11.011 -8.005 -8.618 1.00 92.44 84 HIS A CA 1
ATOM 684 C C . HIS A 1 84 ? -10.309 -9.111 -9.421 1.00 92.44 84 HIS A C 1
ATOM 686 O O . HIS A 1 84 ? -9.366 -9.755 -8.961 1.00 92.44 84 HIS A O 1
ATOM 692 N N . LYS A 1 85 ? -10.749 -9.295 -10.673 1.00 92.75 85 LYS A N 1
ATOM 693 C CA . LYS A 1 85 ? -10.174 -10.282 -11.607 1.00 92.75 85 LYS A CA 1
ATOM 694 C C . LYS A 1 85 ? -8.903 -9.804 -12.303 1.00 92.75 85 LYS A C 1
ATOM 696 O O . LYS A 1 85 ? -8.095 -10.618 -12.735 1.00 92.75 85 LYS A O 1
ATOM 701 N N . ASN A 1 86 ? -8.735 -8.492 -12.438 1.00 95.69 86 ASN A N 1
ATOM 702 C CA . ASN A 1 86 ? -7.549 -7.877 -13.022 1.00 95.69 86 ASN A CA 1
ATOM 703 C C . ASN A 1 86 ? -7.017 -6.837 -12.035 1.00 95.69 86 ASN A C 1
ATOM 705 O O . ASN A 1 86 ? -7.762 -5.945 -11.633 1.00 95.69 86 ASN A O 1
ATOM 709 N N . ILE A 1 87 ? -5.746 -6.959 -11.661 1.00 97.38 87 ILE A N 1
ATOM 710 C CA . ILE A 1 87 ? -5.019 -5.999 -10.826 1.00 97.38 87 ILE A CA 1
ATOM 711 C C . ILE A 1 87 ? -3.900 -5.414 -11.681 1.00 97.38 87 ILE A C 1
ATOM 713 O O . ILE A 1 87 ? -3.128 -6.163 -12.276 1.00 97.38 87 ILE A O 1
ATOM 717 N N . ILE A 1 88 ? -3.825 -4.090 -11.764 1.00 97.75 88 ILE A N 1
ATOM 718 C CA . ILE A 1 88 ? -2.871 -3.376 -12.617 1.00 97.75 88 ILE A CA 1
ATOM 719 C C . ILE A 1 88 ? -1.949 -2.558 -11.713 1.00 97.75 88 ILE A C 1
ATOM 721 O O . ILE A 1 88 ? -2.421 -1.714 -10.953 1.00 97.75 88 ILE A O 1
ATOM 72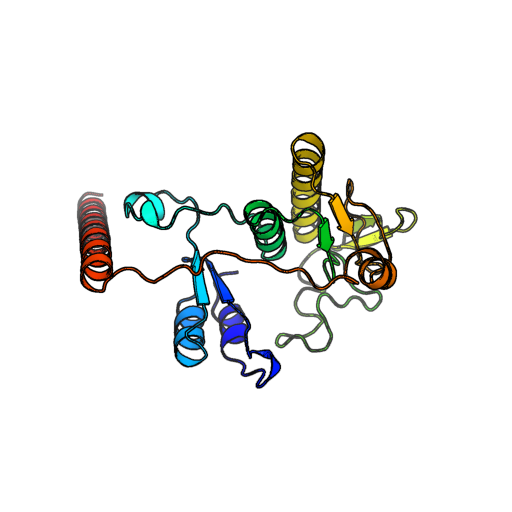5 N N . PHE A 1 89 ? -0.643 -2.807 -11.780 1.00 97.62 89 PHE A N 1
ATOM 726 C CA . PHE A 1 89 ? 0.364 -2.010 -11.085 1.00 97.62 89 PHE A CA 1
ATOM 727 C C . PHE A 1 89 ? 0.844 -0.869 -11.979 1.00 97.62 89 PHE A C 1
ATOM 729 O O . PHE A 1 89 ? 1.385 -1.111 -13.059 1.00 97.62 89 PHE A O 1
ATOM 736 N N . ILE A 1 90 ? 0.676 0.359 -11.494 1.00 96.06 90 ILE A N 1
ATOM 737 C CA . ILE A 1 90 ? 1.178 1.595 -12.102 1.00 96.06 90 ILE A CA 1
ATOM 738 C C . ILE A 1 90 ? 1.988 2.370 -11.062 1.00 96.06 90 ILE A C 1
ATOM 740 O O . ILE A 1 90 ? 1.626 2.370 -9.884 1.00 96.06 90 ILE A O 1
ATOM 744 N N . GLY A 1 91 ? 3.091 2.993 -11.482 1.00 93.94 91 GLY A N 1
ATOM 745 C CA . GLY A 1 91 ? 3.988 3.737 -10.586 1.00 93.94 91 GLY A CA 1
ATOM 746 C C . GLY A 1 91 ? 4.652 2.873 -9.507 1.00 93.94 91 GLY A C 1
ATOM 747 O O . GLY A 1 91 ? 5.064 3.380 -8.465 1.00 93.94 91 GLY A O 1
ATOM 748 N N . GLN A 1 92 ? 4.723 1.553 -9.717 1.00 95.62 92 GLN A N 1
ATOM 749 C CA . GLN A 1 92 ? 5.378 0.622 -8.799 1.00 95.62 92 GLN A CA 1
ATOM 750 C C . GLN A 1 92 ? 6.824 0.378 -9.250 1.00 95.62 92 GLN A C 1
ATOM 752 O O . GLN A 1 92 ? 7.223 -0.756 -9.509 1.00 95.62 92 GLN A O 1
ATOM 757 N N . ASP A 1 93 ? 7.607 1.454 -9.344 1.00 96.75 93 ASP A N 1
ATOM 758 C CA . ASP A 1 93 ? 8.924 1.456 -9.990 1.00 96.75 93 ASP A CA 1
ATOM 759 C C . ASP A 1 93 ? 9.908 0.505 -9.305 1.00 96.75 93 ASP A C 1
ATOM 761 O O . ASP A 1 93 ? 10.600 -0.263 -9.968 1.00 96.75 93 ASP A O 1
ATOM 765 N N . LEU A 1 94 ? 9.973 0.535 -7.964 1.00 97.25 94 LEU A N 1
ATOM 766 C CA . LEU A 1 94 ? 10.927 -0.253 -7.157 1.00 97.25 94 LEU A CA 1
ATOM 767 C C . LEU A 1 94 ? 12.388 -0.083 -7.616 1.00 97.25 94 LEU A C 1
ATOM 769 O O . LEU A 1 94 ? 13.235 -0.966 -7.428 1.00 97.25 94 LEU A O 1
ATOM 773 N N . ALA A 1 95 ? 12.672 1.065 -8.215 1.00 97.56 95 ALA A N 1
ATOM 774 C CA . ALA A 1 95 ? 13.908 1.411 -8.876 1.00 97.56 95 ALA A CA 1
ATOM 775 C C . ALA A 1 95 ? 14.072 2.935 -8.880 1.00 97.56 95 ALA A C 1
ATOM 777 O O . ALA A 1 95 ? 13.111 3.672 -8.681 1.00 97.56 95 ALA A O 1
ATOM 778 N N . TYR A 1 96 ? 15.305 3.395 -9.071 1.00 97.38 96 TYR A N 1
ATOM 779 C CA . TYR A 1 96 ? 15.579 4.813 -9.272 1.00 97.38 96 TYR A CA 1
ATOM 780 C C . TYR A 1 96 ? 15.285 5.188 -10.722 1.00 97.38 96 TYR A C 1
ATOM 782 O O . TYR A 1 96 ? 15.535 4.386 -11.624 1.00 97.38 96 TYR A O 1
ATOM 790 N N . ALA A 1 97 ? 14.859 6.429 -10.939 1.00 95.31 97 ALA A N 1
ATOM 791 C CA . ALA A 1 97 ? 14.816 7.018 -12.271 1.00 95.31 97 ALA A CA 1
ATOM 792 C C . ALA A 1 97 ? 16.231 7.116 -12.877 1.00 95.31 97 ALA A C 1
ATOM 794 O O . ALA A 1 97 ? 17.238 7.062 -12.160 1.00 95.31 97 ALA A O 1
ATOM 795 N N . GLU A 1 98 ? 16.327 7.309 -14.195 1.00 92.56 98 GLU A N 1
ATOM 796 C CA . GLU A 1 98 ? 17.614 7.414 -14.907 1.00 92.56 98 GLU A CA 1
ATOM 797 C C . GLU A 1 98 ? 18.510 8.533 -14.356 1.00 92.56 98 GLU A C 1
ATOM 799 O O . GLU A 1 98 ? 19.722 8.361 -14.214 1.00 92.56 98 GLU A O 1
ATOM 804 N N . ASN A 1 99 ? 17.905 9.656 -13.960 1.00 93.38 99 ASN A N 1
ATOM 805 C CA . ASN A 1 99 ? 18.593 10.784 -13.327 1.00 93.38 99 ASN A CA 1
ATOM 806 C C . ASN A 1 99 ? 19.014 10.511 -11.862 1.00 93.38 99 ASN A C 1
ATOM 808 O O . ASN A 1 99 ? 19.635 11.360 -11.224 1.00 93.38 99 ASN A O 1
ATOM 812 N N . GLY A 1 100 ? 18.696 9.332 -11.320 1.00 94.25 100 GLY A N 1
ATOM 813 C CA . GLY A 1 100 ? 18.996 8.922 -9.950 1.00 94.25 100 GLY A CA 1
ATOM 814 C C . GLY A 1 100 ? 17.972 9.370 -8.905 1.00 94.25 100 GLY A C 1
ATOM 815 O O . GLY A 1 100 ? 18.198 9.130 -7.712 1.00 94.25 100 GLY A O 1
ATOM 816 N N . ASN A 1 101 ? 16.862 9.997 -9.308 1.00 96.19 101 ASN A N 1
ATOM 817 C CA . ASN A 1 101 ? 15.775 10.339 -8.396 1.00 96.19 101 ASN A CA 1
ATOM 818 C C . ASN A 1 101 ? 15.139 9.072 -7.817 1.00 96.19 101 ASN A C 1
ATOM 820 O O . ASN A 1 101 ? 15.059 8.021 -8.453 1.00 96.19 101 ASN A O 1
ATOM 824 N N . SER A 1 102 ? 14.726 9.184 -6.561 1.00 95.19 102 SER A N 1
ATOM 825 C CA . SER A 1 102 ? 14.076 8.113 -5.801 1.00 95.19 102 SER A CA 1
ATOM 826 C C . SER A 1 102 ? 12.558 8.255 -5.743 1.00 95.19 102 SER A C 1
ATOM 828 O O . SER A 1 102 ? 11.874 7.302 -5.394 1.00 95.19 102 SER A O 1
ATOM 830 N N . HIS A 1 103 ? 12.060 9.456 -6.025 1.00 94.00 103 HIS A N 1
ATOM 831 C CA . HIS A 1 103 ? 10.663 9.853 -5.951 1.00 94.00 103 HIS A CA 1
ATOM 832 C C . HIS A 1 103 ? 10.346 10.782 -7.138 1.00 94.00 103 HIS A C 1
ATOM 834 O O . HIS A 1 103 ? 11.285 11.329 -7.728 1.00 94.00 103 HIS A O 1
ATOM 840 N N . PRO A 1 104 ? 9.057 10.994 -7.460 1.00 91.31 104 PRO A N 1
ATOM 841 C CA . PRO A 1 104 ? 8.621 12.003 -8.425 1.00 91.31 104 PRO A CA 1
ATOM 842 C C . PRO A 1 104 ? 9.095 13.422 -8.080 1.00 91.31 104 PRO A C 1
ATOM 844 O O . PRO A 1 104 ? 9.380 13.731 -6.918 1.00 91.31 104 PRO A O 1
ATOM 847 N N . ASP A 1 105 ? 9.159 14.287 -9.093 1.00 92.12 105 ASP A N 1
ATOM 848 C CA . ASP A 1 105 ? 9.682 15.655 -8.969 1.00 92.12 105 ASP A CA 1
ATOM 849 C C . ASP A 1 105 ? 8.860 16.536 -8.014 1.00 92.12 105 ASP A C 1
ATOM 851 O O . ASP A 1 105 ? 9.412 17.404 -7.338 1.00 92.12 105 ASP A O 1
ATOM 855 N N . ASP A 1 106 ? 7.559 16.275 -7.909 1.00 90.12 106 ASP A N 1
ATOM 856 C CA . ASP A 1 106 ? 6.597 16.971 -7.053 1.00 90.12 106 ASP A CA 1
ATOM 857 C C . ASP A 1 106 ? 6.477 16.369 -5.640 1.00 90.12 106 ASP A C 1
ATOM 859 O O . ASP A 1 106 ? 5.644 16.797 -4.837 1.00 90.12 106 ASP A O 1
ATOM 863 N N . TYR A 1 107 ? 7.323 15.398 -5.282 1.00 90.88 107 TYR A N 1
ATOM 864 C CA . TYR A 1 107 ? 7.304 14.823 -3.942 1.00 90.88 107 TYR A CA 1
ATOM 865 C C . TYR A 1 107 ? 7.699 15.858 -2.878 1.00 90.88 107 TYR A C 1
ATOM 867 O O . TYR A 1 107 ? 8.811 16.392 -2.888 1.00 90.88 107 TYR A O 1
ATOM 875 N N . GLN A 1 108 ? 6.824 16.071 -1.886 1.00 89.25 108 GLN A N 1
ATOM 876 C CA . GLN A 1 108 ? 6.962 17.137 -0.879 1.00 89.25 108 GLN A CA 1
ATOM 877 C C . GLN A 1 108 ? 8.305 17.130 -0.115 1.00 89.25 108 GLN A C 1
ATOM 879 O O . GLN A 1 108 ? 8.734 18.162 0.392 1.00 89.25 108 GLN A O 1
ATOM 884 N N . ASN A 1 109 ? 8.965 15.966 0.000 1.00 90.25 109 ASN A N 1
ATOM 885 C CA . ASN A 1 109 ? 10.224 15.810 0.737 1.00 90.25 109 ASN A CA 1
ATOM 886 C C . ASN A 1 109 ? 11.467 15.772 -0.180 1.00 90.25 109 ASN A C 1
ATOM 888 O O . ASN A 1 109 ? 12.530 15.370 0.291 1.00 90.25 109 ASN A O 1
ATOM 892 N N . SER A 1 110 ? 11.349 16.206 -1.446 1.00 93.19 110 SER A N 1
ATOM 893 C CA . SER A 1 110 ? 12.340 16.147 -2.543 1.00 93.19 110 SER A CA 1
ATOM 894 C C . SER A 1 110 ? 12.393 14.820 -3.303 1.00 93.19 110 SER A C 1
ATOM 896 O O . SER A 1 110 ? 12.517 13.752 -2.709 1.00 93.19 110 SER A O 1
ATOM 898 N N . ALA A 1 111 ? 12.455 14.892 -4.636 1.00 94.88 111 ALA A N 1
ATOM 899 C CA . ALA A 1 111 ? 12.675 13.752 -5.537 1.00 94.88 111 ALA A CA 1
ATOM 900 C C . ALA A 1 111 ? 13.891 12.877 -5.147 1.00 94.88 111 ALA A C 1
ATOM 902 O O . ALA A 1 111 ? 13.941 11.664 -5.384 1.00 94.88 111 ALA A O 1
ATOM 903 N N . SER A 1 112 ? 14.883 13.484 -4.488 1.00 95.19 112 SER A N 1
ATOM 904 C CA . SER A 1 112 ? 16.118 12.821 -4.054 1.00 95.19 112 SER A CA 1
ATOM 905 C C . SER A 1 112 ? 16.102 12.283 -2.614 1.00 95.19 112 SER A C 1
ATOM 907 O O . SER A 1 112 ? 17.135 11.800 -2.143 1.00 95.19 112 SER A O 1
ATOM 909 N N . TYR A 1 113 ? 14.951 12.321 -1.926 1.00 92.19 113 TYR A N 1
ATOM 910 C CA . TYR A 1 113 ? 14.793 11.993 -0.498 1.00 92.19 113 TYR A CA 1
ATOM 911 C C . TYR A 1 113 ? 15.482 10.684 -0.066 1.00 92.19 113 TYR A C 1
ATOM 913 O O . TYR A 1 113 ? 16.116 10.634 0.990 1.00 92.19 113 TYR A O 1
ATOM 921 N N . GLU A 1 114 ? 15.425 9.632 -0.891 1.00 91.94 114 GLU A N 1
ATOM 922 C CA . GLU A 1 114 ? 16.066 8.335 -0.618 1.00 91.94 114 GLU A CA 1
ATOM 923 C C . GLU A 1 114 ? 17.198 7.976 -1.596 1.00 91.94 114 GLU A C 1
ATOM 925 O O . GLU A 1 114 ? 17.798 6.904 -1.481 1.00 91.94 114 GLU A O 1
ATOM 930 N N . SER A 1 115 ? 17.568 8.874 -2.516 1.00 93.50 115 SER A N 1
ATOM 931 C CA . SER A 1 115 ? 18.548 8.607 -3.585 1.00 93.50 115 SER A CA 1
ATOM 932 C C . SER A 1 115 ? 19.926 8.184 -3.076 1.00 93.50 115 SER A C 1
ATOM 934 O O . SER A 1 115 ? 20.623 7.419 -3.742 1.00 93.50 115 SER A O 1
ATOM 936 N N . ARG A 1 116 ? 20.326 8.659 -1.890 1.00 91.75 116 ARG A N 1
ATOM 937 C CA . ARG A 1 116 ? 21.626 8.347 -1.261 1.00 91.75 116 ARG A CA 1
ATOM 938 C C . ARG A 1 116 ? 21.502 7.583 0.057 1.00 91.75 116 ARG A C 1
ATOM 940 O O . ARG A 1 116 ? 22.501 7.365 0.732 1.00 91.75 116 ARG A O 1
ATOM 947 N N . ARG A 1 117 ? 20.283 7.194 0.445 1.00 92.88 117 ARG A N 1
ATOM 948 C CA . ARG A 1 117 ? 20.009 6.567 1.746 1.00 92.88 117 ARG A CA 1
ATOM 949 C C . ARG A 1 117 ? 20.601 5.162 1.852 1.00 92.88 117 ARG A C 1
ATOM 951 O O . ARG A 1 117 ? 20.960 4.721 2.941 1.00 92.88 117 ARG A O 1
ATOM 958 N N . TYR A 1 118 ? 20.686 4.461 0.725 1.00 95.19 118 TYR A N 1
ATOM 959 C CA . TYR A 1 118 ? 21.090 3.065 0.658 1.00 95.19 118 TYR A CA 1
ATOM 960 C C . TYR A 1 118 ? 22.123 2.834 -0.449 1.00 95.19 118 TYR A C 1
ATOM 962 O O . TYR A 1 118 ? 22.096 3.541 -1.459 1.00 95.19 118 TYR A O 1
ATOM 970 N N . PRO A 1 119 ? 22.994 1.817 -0.311 1.00 95.50 119 PRO A N 1
ATOM 971 C CA . PRO A 1 119 ? 23.834 1.369 -1.411 1.00 95.50 119 PRO A CA 1
ATOM 972 C C . PRO A 1 119 ? 22.991 0.968 -2.622 1.00 95.50 119 PRO A C 1
ATOM 974 O O . PRO A 1 119 ? 21.977 0.272 -2.486 1.00 95.50 119 PRO A O 1
ATOM 977 N N . HIS A 1 120 ? 23.437 1.389 -3.804 1.00 96.75 120 HIS A N 1
ATOM 978 C CA . HIS A 1 120 ? 22.789 1.045 -5.063 1.00 96.75 120 HIS A CA 1
ATOM 979 C C . HIS A 1 120 ? 23.076 -0.410 -5.435 1.00 96.75 120 HIS A C 1
ATOM 981 O O . HIS A 1 120 ? 24.217 -0.867 -5.435 1.00 96.75 120 HIS A O 1
ATOM 987 N N . LEU A 1 121 ? 22.011 -1.120 -5.774 1.00 97.75 121 LEU A N 1
ATOM 988 C CA . LEU A 1 121 ? 21.998 -2.471 -6.315 1.00 97.75 121 LEU A CA 1
ATOM 989 C C . LEU A 1 121 ? 21.365 -2.435 -7.708 1.00 97.75 121 LEU A C 1
ATOM 991 O O . LEU A 1 121 ? 20.874 -1.396 -8.148 1.00 97.75 121 LEU A O 1
ATOM 995 N N . TYR A 1 122 ? 21.341 -3.576 -8.391 1.00 98.06 122 TYR A N 1
ATOM 996 C CA . TYR A 1 122 ? 20.701 -3.708 -9.697 1.00 98.06 122 TYR A CA 1
ATOM 997 C C . TYR A 1 122 ? 19.726 -4.881 -9.714 1.00 98.06 122 TYR A C 1
ATOM 999 O O . TYR A 1 122 ? 19.956 -5.913 -9.080 1.00 98.06 122 TYR A O 1
ATOM 1007 N N . THR A 1 123 ? 18.647 -4.728 -10.470 1.00 98.38 123 THR A N 1
ATOM 1008 C CA . THR A 1 123 ? 17.678 -5.786 -10.770 1.00 98.38 123 THR A CA 1
ATOM 1009 C C . THR A 1 123 ? 17.276 -5.717 -12.237 1.00 98.38 123 THR A C 1
ATOM 1011 O O . THR A 1 123 ? 17.687 -4.789 -12.929 1.00 98.38 123 THR A O 1
ATOM 1014 N N . LEU A 1 124 ? 16.528 -6.701 -12.732 1.00 98.50 124 LEU A N 1
ATOM 1015 C CA . LEU A 1 124 ? 16.032 -6.655 -14.106 1.00 98.50 124 LEU A CA 1
ATOM 1016 C C . LEU A 1 124 ? 14.999 -5.534 -14.240 1.00 98.50 124 LEU A C 1
ATOM 1018 O O . LEU A 1 124 ? 14.081 -5.436 -13.425 1.00 98.50 124 LEU A O 1
ATOM 1022 N N . ALA A 1 125 ? 15.170 -4.700 -15.258 1.00 98.38 125 ALA A N 1
ATOM 1023 C CA . ALA A 1 125 ? 14.172 -3.726 -15.669 1.00 98.38 125 ALA A CA 1
ATOM 1024 C C . ALA A 1 125 ? 12.968 -4.441 -16.296 1.00 98.38 125 ALA A C 1
ATOM 1026 O O . ALA A 1 125 ? 13.080 -5.597 -16.729 1.00 98.38 125 ALA A O 1
ATOM 1027 N N . TYR A 1 126 ? 11.836 -3.742 -16.357 1.00 98.19 126 TYR A N 1
ATOM 1028 C CA . TYR A 1 126 ? 10.681 -4.133 -17.159 1.00 98.19 126 TYR A CA 1
ATOM 1029 C C . TYR A 1 126 ? 11.118 -4.643 -18.549 1.00 98.19 126 TYR A C 1
ATOM 1031 O O . TYR A 1 126 ? 12.033 -4.106 -19.175 1.00 98.19 126 TYR A O 1
ATOM 1039 N N . GLY A 1 127 ? 10.514 -5.733 -19.026 1.00 97.56 127 GLY A N 1
ATOM 1040 C CA . GLY A 1 127 ? 10.902 -6.398 -20.277 1.00 97.56 127 GLY A CA 1
ATOM 1041 C C . GLY A 1 127 ? 12.069 -7.386 -20.139 1.00 97.56 127 GLY A C 1
ATOM 1042 O O . GLY A 1 127 ? 12.363 -8.124 -21.079 1.00 97.56 127 GLY A O 1
ATOM 1043 N N . GLY A 1 128 ? 12.728 -7.445 -18.975 1.00 96.75 128 GLY A N 1
ATOM 1044 C CA . GLY A 1 128 ? 13.629 -8.535 -18.580 1.00 96.75 128 GLY A CA 1
ATOM 1045 C C . GLY A 1 128 ? 14.997 -8.577 -19.269 1.00 96.75 128 GLY A C 1
ATOM 1046 O O . GLY A 1 128 ? 15.726 -9.550 -19.088 1.00 96.75 128 GLY A O 1
ATOM 1047 N N . LYS A 1 129 ? 15.357 -7.555 -20.053 1.00 95.69 129 LYS A N 1
ATOM 1048 C CA . LYS A 1 129 ? 16.635 -7.501 -20.790 1.00 95.69 129 LYS A CA 1
ATOM 1049 C C . LYS A 1 129 ? 17.679 -6.640 -20.094 1.00 95.69 129 LYS A C 1
ATOM 1051 O O . LYS A 1 129 ? 18.835 -7.036 -19.971 1.00 95.69 129 LYS A O 1
ATOM 1056 N N . GLU A 1 130 ? 17.267 -5.463 -19.651 1.00 97.38 130 GLU A N 1
ATOM 1057 C CA . GLU A 1 130 ? 18.163 -4.467 -19.080 1.00 97.38 130 GLU A CA 1
ATOM 1058 C C . GLU A 1 130 ? 18.222 -4.576 -17.558 1.00 97.38 130 GLU A C 1
ATOM 1060 O O . GLU A 1 130 ? 17.418 -5.263 -16.921 1.00 97.38 130 GLU A O 1
ATOM 1065 N N . LYS A 1 131 ? 19.207 -3.903 -16.963 1.00 97.81 131 LYS A N 1
ATOM 1066 C CA . LYS A 1 131 ? 19.323 -3.777 -15.512 1.00 97.81 131 LYS A CA 1
ATOM 1067 C C . LYS A 1 131 ? 18.996 -2.356 -15.101 1.00 97.81 131 LYS A C 1
ATOM 1069 O O . LYS A 1 131 ? 19.565 -1.419 -15.646 1.00 97.81 131 LYS A O 1
ATOM 1074 N N . ILE A 1 132 ? 18.170 -2.221 -14.074 1.00 97.88 132 ILE A N 1
ATOM 1075 C CA . ILE A 1 132 ? 17.824 -0.938 -13.473 1.00 97.88 132 ILE A CA 1
ATOM 1076 C C . ILE A 1 132 ? 18.350 -0.857 -12.044 1.00 97.88 132 ILE A C 1
ATOM 1078 O O . ILE A 1 132 ? 18.480 -1.867 -11.338 1.00 97.88 132 ILE A O 1
ATOM 1082 N N . LYS A 1 133 ? 18.699 0.359 -11.629 1.00 98.00 133 LYS A N 1
ATOM 1083 C CA . LYS A 1 133 ? 19.250 0.642 -10.309 1.00 98.00 133 LYS A CA 1
ATOM 1084 C C . LYS A 1 133 ? 18.147 0.604 -9.249 1.00 98.00 133 LYS A C 1
ATOM 1086 O O . LYS A 1 133 ? 17.072 1.152 -9.443 1.00 98.00 133 LYS A O 1
ATOM 1091 N N . THR A 1 134 ? 18.424 -0.003 -8.102 1.00 98.25 134 THR A N 1
ATOM 1092 C CA . THR A 1 134 ? 17.480 -0.176 -6.985 1.00 98.25 134 THR A CA 1
ATOM 1093 C C . THR A 1 134 ? 18.237 -0.239 -5.649 1.00 98.25 134 THR A C 1
ATOM 1095 O O . THR A 1 134 ? 19.449 -0.021 -5.607 1.00 98.25 134 THR A O 1
ATOM 1098 N N . HIS A 1 135 ? 17.563 -0.554 -4.543 1.00 97.62 135 HIS A N 1
ATOM 1099 C CA . HIS A 1 135 ? 18.193 -0.839 -3.254 1.00 97.62 135 HIS A CA 1
ATOM 1100 C C . HIS A 1 135 ? 17.490 -1.982 -2.510 1.00 97.62 135 HIS A C 1
ATOM 1102 O O . HIS A 1 135 ? 16.427 -2.464 -2.895 1.00 97.62 135 HIS A O 1
ATOM 1108 N N . HIS A 1 136 ? 18.100 -2.449 -1.420 1.00 97.12 136 HIS A N 1
ATOM 1109 C CA . HIS A 1 136 ? 17.688 -3.683 -0.746 1.00 97.12 136 HIS A CA 1
ATOM 1110 C C . HIS A 1 136 ? 16.246 -3.670 -0.199 1.00 97.12 136 HIS A C 1
ATOM 1112 O O . HIS A 1 136 ? 15.604 -4.718 -0.181 1.00 97.12 136 HIS A O 1
ATOM 1118 N N . VAL A 1 137 ? 15.713 -2.514 0.220 1.00 96.62 137 VAL A N 1
ATOM 1119 C CA . VAL A 1 137 ? 14.324 -2.409 0.710 1.00 96.62 137 VAL A CA 1
ATOM 1120 C C . VAL A 1 137 ? 13.331 -2.565 -0.443 1.00 96.62 137 VAL A C 1
ATOM 1122 O O . VAL A 1 137 ? 12.379 -3.332 -0.321 1.00 96.62 137 VAL A O 1
ATOM 1125 N N . TRP A 1 138 ? 13.575 -1.923 -1.588 1.00 97.56 138 TRP A N 1
ATOM 1126 C CA . TRP A 1 138 ? 12.747 -2.118 -2.780 1.00 97.56 138 TRP A CA 1
ATOM 1127 C C . TRP A 1 138 ? 12.858 -3.538 -3.333 1.00 97.56 138 TRP A C 1
ATOM 1129 O O . TRP A 1 138 ? 11.843 -4.116 -3.705 1.00 97.56 138 TRP A O 1
ATOM 1139 N N . LEU A 1 139 ? 14.039 -4.162 -3.285 1.00 98.06 139 LEU A N 1
ATOM 1140 C CA . LEU A 1 139 ? 14.186 -5.585 -3.615 1.00 98.06 139 LEU A CA 1
ATOM 1141 C C . LEU A 1 139 ? 13.393 -6.495 -2.673 1.00 98.06 139 LEU A C 1
ATOM 1143 O O . LEU A 1 139 ? 12.824 -7.490 -3.118 1.00 98.06 139 LEU A O 1
ATOM 1147 N N . MET A 1 140 ? 13.342 -6.175 -1.380 1.00 97.56 140 MET A N 1
ATOM 1148 C CA . MET A 1 140 ? 12.492 -6.890 -0.432 1.00 97.56 140 MET A CA 1
ATOM 1149 C C . MET A 1 140 ? 11.012 -6.714 -0.795 1.00 97.56 140 MET A C 1
ATOM 1151 O O . MET A 1 140 ? 10.296 -7.710 -0.850 1.00 97.56 140 MET A O 1
ATOM 1155 N N . PHE A 1 141 ? 10.546 -5.495 -1.082 1.00 97.56 141 PHE A N 1
ATOM 1156 C CA . PHE A 1 141 ? 9.162 -5.262 -1.515 1.00 97.56 141 PHE A CA 1
ATOM 1157 C C . PHE A 1 141 ? 8.832 -6.013 -2.806 1.00 97.56 141 PHE A C 1
ATOM 1159 O O . PHE A 1 141 ? 7.832 -6.720 -2.860 1.00 97.56 141 PHE A O 1
ATOM 1166 N N . LYS A 1 142 ? 9.717 -5.935 -3.800 1.00 97.94 142 LYS A N 1
ATOM 1167 C CA . LYS A 1 142 ? 9.627 -6.676 -5.057 1.00 97.94 142 LYS A CA 1
ATOM 1168 C C . LYS A 1 142 ? 9.460 -8.175 -4.816 1.00 97.94 142 LYS A C 1
ATOM 1170 O O . LYS A 1 142 ? 8.500 -8.762 -5.291 1.00 97.94 142 LYS A O 1
ATOM 1175 N N . ARG A 1 143 ? 10.356 -8.788 -4.035 1.00 97.31 143 ARG A N 1
ATOM 1176 C CA . ARG A 1 143 ? 10.327 -10.236 -3.760 1.00 97.31 143 ARG A CA 1
ATOM 1177 C C . ARG A 1 143 ? 9.056 -10.676 -3.039 1.00 97.31 143 ARG A C 1
ATOM 1179 O O . ARG A 1 143 ? 8.569 -11.769 -3.302 1.00 97.31 143 ARG A O 1
ATOM 1186 N N . ASN A 1 144 ? 8.525 -9.851 -2.138 1.00 96.62 144 ASN A N 1
ATOM 1187 C CA . ASN A 1 144 ? 7.257 -10.149 -1.473 1.00 96.62 144 ASN A CA 1
ATOM 1188 C C . ASN A 1 144 ? 6.084 -10.080 -2.460 1.00 96.62 144 ASN A C 1
ATOM 1190 O O . ASN A 1 144 ? 5.306 -11.027 -2.516 1.00 96.62 144 ASN A O 1
ATOM 1194 N N . LEU A 1 145 ? 6.021 -9.046 -3.311 1.00 96.44 145 LEU A N 1
ATOM 1195 C CA . LEU A 1 145 ? 5.034 -8.985 -4.395 1.00 96.44 145 LEU A CA 1
ATOM 1196 C C . LEU A 1 145 ? 5.134 -10.200 -5.324 1.00 96.44 145 LEU A C 1
ATOM 1198 O O . LEU A 1 145 ? 4.112 -10.781 -5.657 1.00 96.44 145 LEU A O 1
ATOM 1202 N N . GLU A 1 146 ? 6.336 -10.633 -5.705 1.00 97.88 146 GLU A N 1
ATOM 1203 C CA . GLU A 1 146 ? 6.535 -11.821 -6.551 1.00 97.88 146 GLU A CA 1
ATOM 1204 C C . GLU A 1 146 ? 6.007 -13.100 -5.882 1.00 97.88 146 GLU A C 1
ATOM 1206 O O . GLU A 1 146 ? 5.338 -13.910 -6.523 1.00 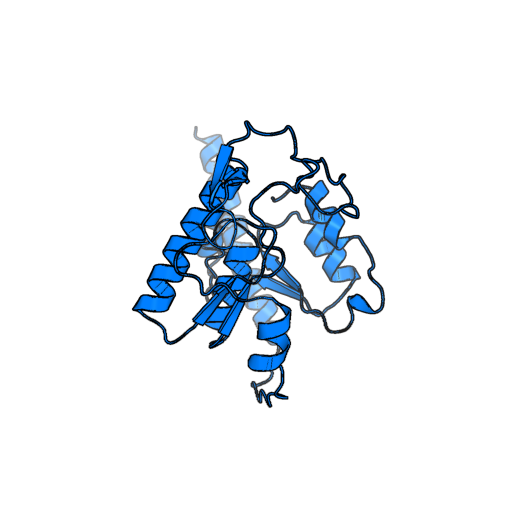97.88 146 GLU A O 1
ATOM 1211 N N . GLN A 1 147 ? 6.245 -13.273 -4.577 1.00 96.56 147 GLN A N 1
ATOM 1212 C CA . GLN A 1 147 ? 5.688 -14.397 -3.815 1.00 96.56 147 GLN A CA 1
ATOM 1213 C C . GLN A 1 147 ? 4.160 -14.344 -3.740 1.00 96.56 147 GLN A C 1
ATOM 1215 O O . GLN A 1 147 ? 3.500 -15.384 -3.816 1.00 96.56 147 GLN A O 1
ATOM 1220 N N . ASP A 1 148 ? 3.592 -13.151 -3.582 1.00 95.06 148 ASP A N 1
ATOM 1221 C CA . ASP A 1 148 ? 2.146 -12.961 -3.568 1.00 95.06 148 ASP A CA 1
ATOM 1222 C C . ASP A 1 148 ? 1.543 -13.256 -4.939 1.00 95.06 148 ASP A C 1
ATOM 1224 O O . ASP A 1 148 ? 0.596 -14.031 -5.025 1.00 95.06 148 ASP A O 1
ATOM 1228 N N . VAL A 1 149 ? 2.138 -12.733 -6.014 1.00 97.12 149 VAL A N 1
ATOM 1229 C CA . VAL A 1 149 ? 1.729 -12.985 -7.402 1.00 97.12 149 VAL A CA 1
ATOM 1230 C C . VAL A 1 149 ? 1.732 -14.482 -7.700 1.00 97.12 149 VAL A C 1
ATOM 1232 O O . VAL A 1 149 ? 0.736 -14.996 -8.204 1.00 97.12 149 VAL A O 1
ATOM 1235 N N . GLN A 1 150 ? 2.785 -15.206 -7.311 1.00 97.31 150 GLN A N 1
ATOM 1236 C CA . GLN A 1 150 ? 2.849 -16.662 -7.473 1.00 97.31 150 GLN A CA 1
ATOM 1237 C C . GLN A 1 150 ? 1.695 -17.381 -6.763 1.00 97.31 150 GLN A C 1
ATOM 1239 O O . GLN A 1 150 ? 1.086 -18.288 -7.331 1.00 97.31 150 GLN A O 1
ATOM 1244 N N . LYS A 1 151 ? 1.371 -16.993 -5.522 1.00 95.75 151 LYS A N 1
ATOM 1245 C CA . LYS A 1 151 ? 0.247 -17.586 -4.777 1.00 95.75 151 LYS A CA 1
ATOM 1246 C C . LYS A 1 151 ? -1.090 -17.240 -5.422 1.00 95.75 151 LYS A C 1
ATOM 1248 O O . LYS A 1 151 ? -1.928 -18.124 -5.569 1.00 95.75 151 LYS A O 1
ATOM 1253 N N . ILE A 1 152 ? -1.277 -15.984 -5.814 1.00 96.31 152 ILE A N 1
ATOM 1254 C CA . ILE A 1 152 ? -2.504 -15.502 -6.451 1.00 96.31 152 ILE A CA 1
ATOM 1255 C C . ILE A 1 152 ? -2.746 -16.288 -7.734 1.00 96.31 152 ILE A C 1
ATOM 1257 O O . ILE A 1 152 ? -3.796 -16.893 -7.874 1.00 96.31 152 ILE A O 1
ATOM 1261 N N . GLN A 1 153 ? -1.750 -16.393 -8.609 1.00 95.44 153 GLN A N 1
ATOM 1262 C CA . GLN A 1 153 ? -1.873 -17.124 -9.872 1.00 95.44 153 GLN A CA 1
ATOM 1263 C C . GLN A 1 153 ? -2.065 -18.630 -9.694 1.00 95.44 153 GLN A C 1
ATOM 1265 O O . GLN A 1 153 ? -2.656 -19.282 -10.550 1.00 95.44 153 GLN A O 1
ATOM 1270 N N . LYS A 1 154 ? -1.559 -19.198 -8.595 1.00 96.25 154 LYS A N 1
ATOM 1271 C CA . LYS A 1 154 ? -1.726 -20.620 -8.289 1.00 96.25 154 LYS A CA 1
ATOM 1272 C C . LYS A 1 154 ? -3.122 -20.951 -7.758 1.00 96.25 154 LYS A C 1
ATOM 1274 O O . LYS A 1 154 ? -3.606 -22.052 -8.008 1.00 96.25 154 LYS A O 1
ATOM 1279 N N . TYR A 1 155 ? -3.728 -20.055 -6.980 1.00 96.12 155 TYR A N 1
ATOM 1280 C CA . TYR A 1 155 ? -4.932 -20.368 -6.201 1.00 96.12 155 TYR A CA 1
ATOM 1281 C C . TYR A 1 155 ? -6.174 -19.563 -6.594 1.00 96.12 155 TYR A C 1
ATOM 1283 O O . TYR A 1 155 ? -7.272 -19.944 -6.195 1.00 96.12 155 TYR A O 1
ATOM 1291 N N . LEU A 1 156 ? -6.030 -18.473 -7.347 1.00 96.25 156 LEU A N 1
ATOM 1292 C CA . LEU A 1 156 ? -7.106 -17.548 -7.699 1.00 96.25 156 LEU A CA 1
ATOM 1293 C C . LEU A 1 156 ? -7.138 -17.304 -9.213 1.00 96.25 156 LEU A C 1
ATOM 1295 O O . LEU A 1 156 ? -6.103 -17.254 -9.874 1.00 96.25 156 LEU A O 1
ATOM 1299 N N . ASP A 1 157 ? -8.332 -17.063 -9.755 1.00 95.31 157 ASP A N 1
ATOM 1300 C CA . ASP A 1 157 ? -8.532 -16.612 -11.142 1.00 95.31 157 ASP A CA 1
ATOM 1301 C C . ASP A 1 157 ? -8.378 -15.080 -11.252 1.00 95.31 157 ASP A C 1
ATOM 1303 O O . ASP A 1 157 ? -9.268 -14.359 -11.708 1.00 95.31 157 ASP A O 1
ATOM 1307 N N . THR A 1 158 ? -7.247 -14.565 -10.762 1.00 97.38 158 THR A N 1
ATOM 1308 C CA . THR A 1 158 ? -6.900 -13.140 -10.815 1.00 97.38 158 THR A CA 1
ATOM 1309 C C . THR A 1 158 ? -5.612 -12.952 -11.603 1.00 97.38 158 THR A C 1
ATOM 1311 O O . THR A 1 158 ? -4.576 -13.545 -11.300 1.00 97.38 158 THR A O 1
ATOM 1314 N N . LYS A 1 159 ? -5.656 -12.071 -12.603 1.00 97.88 159 LYS A N 1
ATOM 1315 C CA . LYS A 1 159 ? -4.492 -11.667 -13.393 1.00 97.88 159 LYS A CA 1
ATOM 1316 C C . LYS A 1 159 ? -3.877 -10.406 -12.812 1.00 97.88 159 LYS A C 1
ATOM 1318 O O . LYS A 1 159 ? -4.587 -9.453 -12.491 1.00 97.88 159 LYS A O 1
ATOM 1323 N N . ILE A 1 160 ? -2.552 -10.395 -12.725 1.00 98.31 160 ILE A N 1
ATOM 1324 C CA . ILE A 1 160 ? -1.785 -9.247 -12.244 1.00 98.31 160 ILE A CA 1
ATOM 1325 C C . ILE A 1 160 ? -0.919 -8.742 -13.385 1.00 98.31 160 ILE A C 1
ATOM 1327 O O . ILE A 1 160 ? -0.140 -9.508 -13.958 1.00 98.31 160 ILE A O 1
ATOM 1331 N N . TYR A 1 161 ? -1.065 -7.461 -13.698 1.00 98.44 161 TYR A N 1
ATOM 1332 C CA . TYR A 1 161 ? -0.340 -6.780 -14.756 1.00 98.44 161 TYR A CA 1
ATOM 1333 C C . TYR A 1 161 ? 0.658 -5.805 -14.147 1.00 98.44 161 TYR A C 1
ATOM 1335 O O . TYR A 1 161 ? 0.296 -5.017 -13.274 1.00 98.44 161 TYR A O 1
ATOM 1343 N N . ASN A 1 162 ? 1.899 -5.841 -14.623 1.00 98.50 162 ASN A N 1
ATOM 1344 C CA . ASN A 1 162 ? 2.844 -4.760 -14.391 1.00 98.50 162 ASN A CA 1
ATOM 1345 C C . ASN A 1 162 ? 2.767 -3.811 -15.585 1.00 98.50 162 ASN A C 1
ATOM 1347 O O . ASN A 1 162 ? 3.099 -4.207 -16.701 1.00 98.50 162 ASN A O 1
ATOM 1351 N N . CYS A 1 163 ? 2.315 -2.586 -15.341 1.00 98.31 163 CYS A N 1
ATOM 1352 C CA . CYS A 1 163 ? 2.210 -1.517 -16.330 1.00 98.31 163 CYS A CA 1
ATOM 1353 C C . CYS A 1 163 ? 3.144 -0.348 -16.002 1.00 98.31 163 CYS A C 1
ATOM 1355 O O . CYS A 1 163 ? 2.858 0.790 -16.352 1.00 98.31 163 CYS A O 1
ATOM 1357 N N . THR A 1 164 ? 4.236 -0.619 -15.285 1.00 97.25 164 THR A N 1
ATOM 1358 C CA . THR A 1 164 ? 5.253 0.380 -14.949 1.00 97.25 164 THR A CA 1
ATOM 1359 C C . THR A 1 164 ? 6.476 0.171 -15.845 1.00 97.25 164 THR A C 1
ATOM 1361 O O . THR A 1 164 ? 7.428 -0.500 -15.445 1.00 97.25 164 THR A O 1
ATOM 1364 N N . GLU A 1 165 ? 6.447 0.696 -17.078 1.00 95.56 165 GLU A N 1
ATOM 1365 C CA . GLU A 1 165 ? 7.499 0.431 -18.081 1.00 95.56 165 GLU A CA 1
ATOM 1366 C C . GLU A 1 165 ? 8.891 0.943 -17.677 1.00 95.56 165 GLU A C 1
ATOM 1368 O O . GLU A 1 165 ? 9.894 0.344 -18.053 1.00 95.56 165 GLU A O 1
ATOM 1373 N N . GLY A 1 166 ? 8.964 2.018 -16.887 1.00 94.81 166 GLY A N 1
ATOM 1374 C CA . GLY A 1 166 ? 10.227 2.562 -16.367 1.00 94.81 166 GLY A CA 1
ATOM 1375 C C . GLY A 1 166 ? 10.753 1.858 -15.110 1.00 94.81 166 GLY A C 1
ATOM 1376 O O . GLY A 1 166 ? 11.781 2.256 -14.572 1.00 94.81 166 GLY A O 1
ATOM 1377 N N . GLY A 1 167 ? 10.040 0.847 -14.609 1.00 97.31 167 GLY A N 1
ATOM 1378 C CA . GLY A 1 167 ? 10.315 0.212 -13.324 1.00 97.31 167 GLY A CA 1
ATOM 1379 C C . GLY A 1 167 ? 11.111 -1.090 -13.400 1.00 97.31 167 GLY A C 1
ATOM 1380 O O . GLY A 1 167 ? 11.554 -1.565 -14.449 1.00 97.31 167 GLY A O 1
ATOM 1381 N N . ALA A 1 168 ? 11.262 -1.721 -12.240 1.00 98.31 168 ALA A N 1
ATOM 1382 C CA . ALA A 1 168 ? 11.760 -3.079 -12.116 1.00 98.31 168 ALA A CA 1
ATOM 1383 C C . ALA A 1 168 ? 10.737 -4.094 -12.652 1.00 98.31 168 ALA A C 1
ATOM 1385 O O . ALA A 1 168 ? 9.530 -3.988 -12.422 1.00 98.31 168 ALA A O 1
ATOM 1386 N N . ARG A 1 169 ? 11.234 -5.153 -13.293 1.00 98.50 169 ARG A N 1
ATOM 1387 C CA . ARG A 1 169 ? 10.430 -6.330 -13.632 1.00 98.50 169 ARG A CA 1
ATOM 1388 C C . ARG A 1 169 ? 9.977 -7.020 -12.355 1.00 98.50 169 ARG A C 1
ATOM 1390 O O . ARG A 1 169 ? 10.826 -7.402 -11.560 1.00 98.50 169 ARG A O 1
ATOM 1397 N N . ILE A 1 170 ? 8.680 -7.263 -12.196 1.00 98.44 170 ILE A N 1
ATOM 1398 C CA . ILE A 1 170 ? 8.112 -8.058 -11.098 1.00 98.44 170 ILE A CA 1
ATOM 1399 C C . ILE A 1 170 ? 7.748 -9.438 -11.658 1.00 98.44 170 ILE A C 1
ATOM 1401 O O . ILE A 1 170 ? 6.793 -9.578 -12.422 1.00 98.44 170 ILE A O 1
ATOM 1405 N N . GLU A 1 171 ? 8.527 -10.458 -11.314 1.00 98.06 171 GLU A N 1
ATOM 1406 C CA . GLU A 1 171 ? 8.371 -11.813 -11.841 1.00 98.06 171 GLU A CA 1
ATOM 1407 C C . GLU A 1 171 ? 6.992 -12.412 -11.520 1.00 98.06 171 GLU A C 1
ATOM 1409 O O . GLU A 1 171 ? 6.412 -12.182 -10.458 1.00 98.06 171 GLU A O 1
ATOM 1414 N N . GLY A 1 172 ? 6.454 -13.178 -12.470 1.00 97.25 172 GLY A N 1
ATOM 1415 C CA . GLY A 1 172 ? 5.091 -13.706 -12.423 1.00 97.25 172 GLY A CA 1
ATOM 1416 C C . GLY A 1 172 ? 4.036 -12.740 -12.962 1.00 97.25 172 GLY A C 1
ATOM 1417 O O . GLY A 1 172 ? 3.033 -13.197 -13.495 1.00 97.25 172 GLY A O 1
ATOM 1418 N N . THR A 1 173 ? 4.233 -11.421 -12.910 1.00 98.38 173 THR A N 1
ATOM 1419 C CA . THR A 1 173 ? 3.247 -10.483 -13.482 1.00 98.38 173 THR A CA 1
ATOM 1420 C C . THR A 1 173 ? 3.235 -10.516 -15.014 1.00 98.38 173 THR A C 1
ATOM 1422 O O . THR A 1 173 ? 4.207 -10.908 -15.661 1.00 98.38 173 THR A O 1
ATOM 1425 N N . ILE A 1 174 ? 2.120 -10.089 -15.609 1.00 98.44 174 ILE A N 1
ATOM 1426 C CA . ILE A 1 174 ? 1.996 -9.892 -17.055 1.00 98.44 174 ILE A CA 1
ATOM 1427 C C . ILE A 1 174 ? 2.437 -8.463 -17.380 1.00 98.44 174 ILE A C 1
ATOM 1429 O O . ILE A 1 174 ? 1.761 -7.503 -17.021 1.00 98.44 174 ILE A O 1
ATOM 1433 N N . GLU A 1 175 ? 3.552 -8.309 -18.082 1.00 98.50 175 GLU A N 1
ATOM 1434 C CA . GLU A 1 175 ? 4.027 -6.998 -18.531 1.00 98.50 175 GLU A CA 1
ATOM 1435 C C . GLU A 1 175 ? 3.212 -6.511 -19.739 1.00 98.50 175 GLU A C 1
ATOM 1437 O O . GLU A 1 175 ? 3.157 -7.171 -20.786 1.00 98.50 175 GLU A O 1
ATOM 1442 N N . LYS A 1 176 ? 2.546 -5.363 -19.584 1.00 98.19 176 LYS A N 1
ATOM 1443 C CA . LYS A 1 176 ? 1.801 -4.673 -20.646 1.00 98.19 176 LYS A CA 1
ATOM 1444 C C . LYS A 1 176 ? 1.960 -3.159 -20.503 1.00 98.19 176 LYS A C 1
ATOM 1446 O O . LYS A 1 176 ? 1.929 -2.686 -19.374 1.00 98.19 176 LYS A O 1
ATOM 1451 N N . PRO A 1 177 ? 2.031 -2.392 -21.606 1.00 97.75 177 PRO A N 1
ATOM 1452 C CA . PRO A 1 177 ? 1.950 -0.936 -21.532 1.00 97.75 177 PRO A CA 1
ATOM 1453 C C . PRO A 1 177 ? 0.684 -0.472 -20.812 1.00 97.75 177 PRO A C 1
ATOM 1455 O O . PRO A 1 177 ? -0.372 -1.094 -20.976 1.00 97.75 177 PRO A O 1
ATOM 1458 N N . PHE A 1 178 ? 0.750 0.633 -20.067 1.00 96.50 178 PHE A N 1
ATOM 1459 C CA . PHE A 1 178 ? -0.442 1.151 -19.383 1.00 96.50 178 PHE A CA 1
ATOM 1460 C C . PHE A 1 178 ? -1.568 1.492 -20.370 1.00 96.50 178 PHE A C 1
ATOM 1462 O O . PHE A 1 178 ? -2.724 1.142 -20.131 1.00 96.50 178 PHE A O 1
ATOM 1469 N N . LEU A 1 179 ? -1.223 2.054 -21.534 1.00 96.19 179 LEU A N 1
ATOM 1470 C CA . LEU A 1 179 ? -2.180 2.322 -22.611 1.00 96.19 179 LEU A CA 1
ATOM 1471 C C . LEU A 1 179 ? -2.942 1.056 -23.038 1.00 96.19 179 LEU A C 1
ATOM 1473 O O . LEU A 1 179 ? -4.166 1.081 -23.151 1.00 96.19 179 LEU A O 1
ATOM 1477 N N . TRP A 1 180 ? -2.242 -0.075 -23.180 1.00 97.44 180 TRP A N 1
ATOM 1478 C CA . TRP A 1 180 ? -2.883 -1.349 -23.508 1.00 97.44 180 TRP A CA 1
ATOM 1479 C C . TRP A 1 180 ? -3.897 -1.750 -22.432 1.00 97.44 180 TRP A C 1
ATOM 1481 O O . TRP A 1 180 ? -4.987 -2.218 -22.761 1.00 97.44 180 TRP A O 1
ATOM 1491 N N . ALA A 1 181 ? -3.566 -1.563 -21.151 1.00 96.31 181 ALA A N 1
ATOM 1492 C CA . ALA A 1 181 ? -4.475 -1.876 -20.054 1.00 96.31 181 ALA A CA 1
ATOM 1493 C C . ALA A 1 181 ? -5.723 -0.979 -20.080 1.00 96.31 181 ALA A C 1
ATOM 1495 O O . ALA A 1 181 ? -6.830 -1.491 -19.915 1.00 96.31 181 ALA A O 1
ATOM 1496 N N . CYS A 1 182 ? -5.573 0.317 -20.363 1.00 94.75 182 CYS A N 1
ATOM 1497 C CA . CYS A 1 182 ? -6.702 1.231 -20.546 1.00 94.75 182 CYS A CA 1
ATOM 1498 C C . CYS A 1 182 ? -7.646 0.750 -21.655 1.00 94.75 182 CYS A C 1
ATOM 1500 O O . CYS A 1 182 ? -8.840 0.564 -21.423 1.00 94.75 182 CYS A O 1
ATOM 1502 N N . GLU A 1 183 ? -7.101 0.463 -22.835 1.00 95.19 183 GLU A N 1
ATOM 1503 C CA . GLU A 1 183 ? -7.882 0.061 -24.008 1.00 95.19 183 GLU A CA 1
ATOM 1504 C C . GLU A 1 183 ? -8.541 -1.318 -23.835 1.00 95.19 183 GLU A C 1
ATOM 1506 O O . GLU A 1 183 ? -9.678 -1.538 -24.249 1.00 95.19 183 GLU A O 1
ATOM 1511 N N . ASN A 1 184 ? -7.861 -2.267 -23.185 1.00 95.69 184 ASN A N 1
ATOM 1512 C CA . ASN A 1 184 ? -8.293 -3.669 -23.161 1.00 95.69 184 ASN A CA 1
ATOM 1513 C C . ASN A 1 184 ? -8.993 -4.084 -21.862 1.00 95.69 184 ASN A C 1
ATOM 1515 O O . ASN A 1 184 ? -9.775 -5.034 -21.880 1.00 95.69 184 ASN A O 1
ATOM 1519 N N . LEU A 1 185 ? -8.736 -3.402 -20.743 1.00 94.12 185 LEU A N 1
ATOM 1520 C CA . LEU A 1 185 ? -9.259 -3.780 -19.424 1.00 94.12 185 LEU A CA 1
ATOM 1521 C C . LEU A 1 185 ? -10.216 -2.740 -18.827 1.00 94.12 185 LEU A C 1
ATOM 1523 O O . LEU A 1 185 ? -11.027 -3.117 -17.982 1.00 94.12 185 LEU A O 1
ATOM 1527 N N . LEU A 1 186 ? -10.147 -1.471 -19.254 1.00 89.88 186 LEU A N 1
ATOM 1528 C CA . LEU A 1 186 ? -10.892 -0.357 -18.645 1.00 89.88 186 LEU A CA 1
ATOM 1529 C C . LEU A 1 186 ? -11.978 0.253 -19.556 1.00 89.88 186 LEU A C 1
ATOM 1531 O O . LEU A 1 186 ? -12.552 1.277 -19.214 1.00 89.88 186 LEU A O 1
ATOM 1535 N N . HIS A 1 187 ? -12.309 -0.378 -20.687 1.00 84.88 187 HIS A N 1
ATOM 1536 C CA . HIS A 1 187 ? -13.269 0.151 -21.674 1.00 84.88 187 HIS A CA 1
ATOM 1537 C C . HIS A 1 187 ? -14.753 -0.106 -21.348 1.00 84.88 187 HIS A C 1
ATOM 1539 O O . HIS A 1 187 ? -15.620 0.206 -22.163 1.00 84.88 187 HIS A O 1
ATOM 1545 N N . LYS A 1 188 ? -15.068 -0.744 -20.214 1.00 85.31 188 LYS A N 1
ATOM 1546 C CA . LYS A 1 188 ? -16.447 -1.087 -19.839 1.00 85.31 188 LYS A CA 1
ATOM 1547 C C . LYS A 1 188 ? -16.868 -0.334 -18.594 1.00 85.31 188 LYS A C 1
ATOM 1549 O O . LYS A 1 188 ? -16.230 -0.473 -17.551 1.00 85.31 188 LYS A O 1
ATOM 1554 N N . ASP A 1 189 ? -18.023 0.310 -18.679 1.00 84.69 189 ASP A N 1
ATOM 1555 C CA . ASP A 1 189 ? -18.751 0.742 -17.496 1.00 84.69 189 ASP A CA 1
ATOM 1556 C C . ASP A 1 189 ? -19.269 -0.494 -16.760 1.00 84.69 189 ASP A C 1
ATOM 1558 O O . ASP A 1 189 ? -20.093 -1.267 -17.257 1.00 84.69 189 ASP A O 1
ATOM 1562 N N . LEU A 1 190 ? -18.723 -0.727 -15.570 1.00 82.75 190 LEU A N 1
ATOM 1563 C CA . LEU A 1 190 ? -19.122 -1.844 -14.729 1.00 82.75 190 LEU A CA 1
ATOM 1564 C C . LEU A 1 190 ? -20.250 -1.396 -13.808 1.00 82.75 190 LEU A C 1
ATOM 1566 O O . LEU A 1 190 ? -20.036 -0.570 -12.922 1.00 82.75 190 LEU A O 1
ATOM 1570 N N . ASN A 1 191 ? -21.424 -2.011 -13.946 1.00 83.00 191 ASN A N 1
ATOM 1571 C CA . ASN A 1 191 ? -22.428 -1.943 -12.894 1.00 83.00 191 ASN A CA 1
ATOM 1572 C C . ASN A 1 191 ? -21.949 -2.789 -11.704 1.00 83.00 191 ASN A C 1
ATOM 1574 O O . ASN A 1 191 ? -21.789 -4.005 -11.825 1.00 83.00 191 ASN A O 1
ATOM 1578 N N . LYS A 1 192 ? -21.699 -2.141 -10.566 1.00 82.69 192 LYS A N 1
ATOM 1579 C CA . LYS A 1 192 ? -21.248 -2.779 -9.327 1.00 82.69 192 LYS A CA 1
ATOM 1580 C C . LYS A 1 192 ? -22.316 -2.582 -8.248 1.00 82.69 192 LYS A C 1
ATOM 1582 O O . LYS A 1 192 ? -22.175 -1.669 -7.435 1.00 82.69 192 LYS A O 1
ATOM 1587 N N . PRO A 1 193 ? -23.391 -3.394 -8.239 1.00 83.06 193 PRO A N 1
ATOM 1588 C CA . PRO A 1 193 ? -24.510 -3.238 -7.313 1.00 83.06 193 PRO A CA 1
ATOM 1589 C C . PRO A 1 193 ? -24.142 -3.792 -5.930 1.00 83.06 193 PRO A C 1
ATOM 1591 O O . PRO A 1 193 ? -24.760 -4.731 -5.434 1.00 83.06 193 PRO A O 1
ATOM 1594 N N . PHE A 1 194 ? -23.074 -3.266 -5.333 1.00 83.50 194 PHE A N 1
ATOM 1595 C CA . PHE A 1 194 ? -22.691 -3.630 -3.981 1.00 83.50 194 PHE A CA 1
ATOM 1596 C C . PHE A 1 194 ? -23.726 -3.092 -3.001 1.00 83.50 194 PHE A C 1
ATOM 1598 O O . PHE A 1 194 ? -24.196 -1.960 -3.130 1.00 83.50 194 PHE A O 1
ATOM 1605 N N . GLU A 1 195 ? -24.069 -3.914 -2.015 1.00 86.00 195 GLU A N 1
ATOM 1606 C CA . GLU A 1 195 ? -24.905 -3.478 -0.910 1.00 86.00 195 GLU A CA 1
ATOM 1607 C C . GLU A 1 195 ? -24.198 -2.345 -0.165 1.00 86.00 195 GLU A C 1
ATOM 1609 O O . GLU A 1 195 ? -23.007 -2.425 0.154 1.00 86.00 195 GLU A O 1
ATOM 1614 N N . LYS A 1 196 ? -24.933 -1.261 0.087 1.00 83.56 196 LYS A N 1
ATOM 1615 C CA . LYS A 1 196 ? -24.413 -0.155 0.876 1.00 83.56 196 LYS A CA 1
ATOM 1616 C C . LYS A 1 196 ? -24.254 -0.628 2.318 1.00 83.56 196 LYS A C 1
ATOM 1618 O O . LYS A 1 196 ? -25.214 -1.069 2.942 1.00 83.56 196 LYS A O 1
ATOM 1623 N N . LEU A 1 197 ? -23.040 -0.513 2.843 1.00 83.81 197 LEU A N 1
ATOM 1624 C CA . LEU A 1 197 ? -22.779 -0.783 4.250 1.00 83.81 197 LEU A CA 1
ATOM 1625 C C . LEU A 1 197 ? -23.285 0.395 5.080 1.00 83.81 197 LEU A C 1
ATOM 1627 O O . LEU A 1 197 ? -22.869 1.535 4.867 1.00 83.81 197 LEU A O 1
ATOM 1631 N N . GLU A 1 198 ? -24.168 0.114 6.031 1.00 85.81 198 GLU A N 1
ATOM 1632 C CA . GLU A 1 198 ? -24.638 1.112 6.985 1.00 85.81 198 GLU A CA 1
ATOM 1633 C C . GLU A 1 198 ? -23.773 1.097 8.254 1.00 85.81 198 GLU A C 1
ATOM 1635 O O . GLU A 1 198 ? -23.327 0.031 8.702 1.00 85.81 198 GLU A O 1
ATOM 1640 N N . PRO A 1 199 ? -23.516 2.268 8.860 1.00 86.75 199 PRO A N 1
ATOM 1641 C CA . PRO A 1 199 ? -22.781 2.337 10.109 1.00 86.75 199 PRO A CA 1
ATOM 1642 C C . PRO A 1 199 ? -23.552 1.638 11.236 1.00 86.75 199 PRO A C 1
ATOM 1644 O O . PRO A 1 199 ? -24.783 1.580 11.256 1.00 86.75 199 PRO A O 1
ATOM 1647 N N . LEU A 1 200 ? -22.815 1.141 12.230 1.00 91.75 200 LEU A N 1
ATOM 1648 C CA . LEU A 1 200 ? -23.412 0.616 13.457 1.00 91.75 200 LEU A CA 1
ATOM 1649 C C . LEU A 1 200 ? -24.257 1.690 14.156 1.00 91.75 200 LEU A C 1
ATOM 1651 O O . LEU A 1 200 ? -23.914 2.871 14.129 1.00 91.75 200 LEU A O 1
ATOM 1655 N N . SER A 1 201 ? -25.308 1.285 14.873 1.00 95.25 201 SER A N 1
ATOM 1656 C CA . SER A 1 201 ? -26.043 2.220 15.733 1.00 95.25 201 SER A CA 1
ATOM 1657 C C . SER A 1 201 ? -25.124 2.817 16.804 1.00 95.25 201 SER A C 1
ATOM 1659 O O . SER A 1 201 ? -24.209 2.145 17.285 1.00 95.25 201 SER A O 1
ATOM 1661 N N . LEU A 1 202 ? -25.388 4.058 17.228 1.00 96.25 202 LEU A N 1
ATOM 1662 C CA . LEU A 1 202 ? -24.584 4.740 18.253 1.00 96.25 202 LEU A CA 1
ATOM 1663 C C . LEU A 1 202 ? -24.434 3.896 19.532 1.00 96.25 202 LEU A C 1
ATOM 1665 O O . LEU A 1 202 ? -23.347 3.802 20.092 1.00 96.25 202 LEU A O 1
ATOM 1669 N N . ASN A 1 203 ? -25.498 3.202 19.948 1.00 97.56 203 ASN A N 1
ATOM 1670 C CA . ASN A 1 203 ? -25.457 2.293 21.096 1.00 97.56 203 ASN A CA 1
ATOM 1671 C C . ASN A 1 203 ? -24.458 1.147 20.896 1.00 97.56 203 ASN A C 1
ATOM 1673 O O . ASN A 1 203 ? -23.715 0.818 21.818 1.00 97.56 203 ASN A O 1
ATOM 1677 N N . LYS A 1 204 ? -24.403 0.558 19.694 1.00 96.06 204 LYS A N 1
ATOM 1678 C CA . LYS A 1 204 ? -23.430 -0.495 19.381 1.00 96.06 204 LYS A CA 1
ATOM 1679 C C . LYS A 1 204 ? -22.010 0.040 19.262 1.00 96.06 204 LYS A C 1
ATOM 1681 O O . LYS A 1 204 ? -21.093 -0.609 19.757 1.00 96.06 204 LYS A O 1
ATOM 1686 N N . GLN A 1 205 ? -21.825 1.225 18.686 1.00 94.19 205 GLN A N 1
ATOM 1687 C CA . GLN A 1 205 ? -20.519 1.888 18.663 1.00 94.19 205 GLN A CA 1
ATOM 1688 C C . GLN A 1 205 ? -20.000 2.139 20.090 1.00 94.19 205 GLN A C 1
ATOM 1690 O O . GLN A 1 205 ? -18.877 1.752 20.413 1.00 94.19 205 GLN A O 1
ATOM 1695 N N . ASN A 1 206 ? -20.844 2.685 20.972 1.00 96.56 206 ASN A N 1
ATOM 1696 C CA . ASN A 1 206 ? -20.511 2.926 22.378 1.00 96.56 206 ASN A CA 1
ATOM 1697 C C . ASN A 1 206 ? -20.224 1.626 23.143 1.00 96.56 206 ASN A C 1
ATOM 1699 O O . ASN A 1 206 ? -19.290 1.577 23.942 1.00 96.56 206 ASN A O 1
ATOM 1703 N N . GLU A 1 207 ? -20.979 0.554 22.882 1.00 96.19 207 GLU A N 1
ATOM 1704 C CA . GLU A 1 207 ? -20.725 -0.765 23.470 1.00 96.19 207 GLU A CA 1
ATOM 1705 C C . GLU A 1 207 ? -19.317 -1.278 23.117 1.00 96.19 207 GLU A C 1
ATOM 1707 O O . GLU A 1 207 ? -18.571 -1.699 24.006 1.00 96.19 207 GLU A O 1
ATOM 1712 N N . PHE A 1 208 ? -18.930 -1.223 21.837 1.00 95.44 208 PHE A N 1
ATOM 1713 C CA . PHE A 1 208 ? -17.591 -1.633 21.400 1.00 95.44 208 PHE A CA 1
ATOM 1714 C C . PHE A 1 208 ? -16.494 -0.735 21.977 1.00 95.44 208 PHE A C 1
ATOM 1716 O O . PHE A 1 208 ? -15.475 -1.251 22.444 1.00 95.44 208 PHE A O 1
ATOM 1723 N N . LEU A 1 209 ? -16.715 0.583 22.003 1.00 94.94 209 LEU A N 1
ATOM 1724 C CA . LEU A 1 209 ? -15.780 1.548 22.576 1.00 94.94 209 LEU A CA 1
ATOM 1725 C C . LEU A 1 209 ? -15.504 1.251 24.053 1.00 94.94 209 LEU A C 1
ATOM 1727 O O . LEU A 1 209 ? -14.344 1.152 24.447 1.00 94.94 209 LEU A O 1
ATOM 1731 N N . LEU A 1 210 ? -16.548 1.055 24.863 1.00 97.06 210 LEU A N 1
ATOM 1732 C CA . LEU A 1 210 ? -16.408 0.778 26.295 1.00 97.06 210 LEU A CA 1
ATOM 1733 C C . LEU A 1 210 ? -15.693 -0.554 26.555 1.00 97.06 210 LEU A C 1
ATOM 1735 O O . LEU A 1 210 ? -14.821 -0.624 27.422 1.00 97.06 210 LEU A O 1
ATOM 1739 N N . LYS A 1 211 ? -16.002 -1.600 25.776 1.00 96.12 211 LYS A N 1
ATOM 1740 C CA . LYS A 1 211 ? -15.314 -2.901 25.863 1.00 96.12 211 LYS A CA 1
ATOM 1741 C C . LYS A 1 211 ? -13.824 -2.784 25.538 1.00 96.12 211 LYS A C 1
ATOM 1743 O O . LYS A 1 211 ? -12.997 -3.346 26.259 1.00 96.12 211 LYS A O 1
ATOM 1748 N N . ALA A 1 212 ? -13.477 -2.052 24.480 1.00 95.44 212 ALA A N 1
ATOM 1749 C CA . ALA A 1 212 ? -12.087 -1.813 24.107 1.00 95.44 212 ALA A CA 1
ATOM 1750 C C . ALA A 1 212 ? -11.366 -0.954 25.157 1.00 95.44 212 ALA A C 1
ATOM 1752 O O . ALA A 1 212 ? -10.273 -1.314 25.591 1.00 95.44 212 ALA A O 1
ATOM 1753 N N . TYR A 1 213 ? -11.995 0.128 25.624 1.00 96.44 213 TYR A N 1
ATOM 1754 C CA . TYR A 1 213 ? -11.452 1.016 26.654 1.00 96.44 213 TYR A CA 1
ATOM 1755 C C . TYR A 1 213 ? -11.153 0.270 27.958 1.00 96.44 213 TYR A C 1
ATOM 1757 O O . TYR A 1 213 ? -10.057 0.397 28.501 1.00 96.44 213 TYR A O 1
ATOM 1765 N N . TYR A 1 214 ? -12.080 -0.573 28.423 1.00 97.06 214 TYR A N 1
ATOM 1766 C CA . TYR A 1 214 ? -11.880 -1.400 29.613 1.00 97.06 214 TYR A CA 1
ATOM 1767 C C . TYR A 1 214 ? -10.637 -2.292 29.490 1.00 97.06 214 TYR A C 1
ATOM 1769 O O . TYR A 1 214 ? -9.818 -2.352 30.403 1.00 97.06 214 TYR A O 1
ATOM 1777 N N . LYS A 1 215 ? -10.443 -2.929 28.332 1.00 96.56 215 LYS A N 1
ATOM 1778 C CA . LYS A 1 215 ? -9.260 -3.757 28.056 1.00 96.56 215 LYS A CA 1
ATOM 1779 C C . LYS A 1 215 ? -7.972 -2.937 28.031 1.00 96.56 215 LYS A C 1
ATOM 1781 O O . LYS A 1 215 ? -6.973 -3.360 28.607 1.00 96.56 215 LYS A O 1
ATOM 1786 N N . VAL A 1 216 ? -7.982 -1.758 27.407 1.00 96.25 216 VAL A N 1
ATOM 1787 C CA . VAL A 1 216 ? -6.828 -0.843 27.434 1.00 96.25 216 VAL A CA 1
ATOM 1788 C C . VAL A 1 216 ? -6.471 -0.481 28.875 1.00 96.25 216 VAL A C 1
ATOM 1790 O O . VAL A 1 216 ? -5.307 -0.592 29.253 1.00 96.25 216 VAL A O 1
ATOM 1793 N N . TYR A 1 217 ? -7.464 -0.121 29.691 1.00 96.75 217 TYR A N 1
ATOM 1794 C CA . TYR A 1 217 ? -7.262 0.205 31.100 1.00 96.75 217 TYR A CA 1
ATOM 1795 C C . TYR A 1 217 ? -6.649 -0.968 31.879 1.00 96.75 217 TYR A C 1
ATOM 1797 O O . TYR A 1 217 ? -5.617 -0.794 32.520 1.00 96.75 217 TYR A O 1
ATOM 1805 N N . GLN A 1 218 ? -7.193 -2.184 31.736 1.00 96.31 218 GLN A N 1
ATOM 1806 C CA . GLN A 1 218 ? -6.616 -3.392 32.343 1.00 96.31 218 GLN A CA 1
ATOM 1807 C C . GLN A 1 218 ? -5.158 -3.622 31.925 1.00 96.31 218 GLN A C 1
ATOM 1809 O O . GLN A 1 218 ? -4.319 -3.967 32.753 1.00 96.31 218 GLN A O 1
ATOM 1814 N N . SER A 1 219 ? -4.838 -3.417 30.645 1.00 95.38 219 SER A N 1
ATOM 1815 C CA . SER A 1 219 ? -3.468 -3.568 30.153 1.00 95.38 219 SER A CA 1
ATOM 1816 C C . SER A 1 219 ? -2.516 -2.547 30.775 1.00 95.38 219 SER A C 1
ATOM 1818 O O . SER A 1 219 ? -1.382 -2.901 31.083 1.00 95.38 219 SER A O 1
ATOM 1820 N N . ILE A 1 220 ? -2.953 -1.297 30.954 1.00 95.69 220 ILE A N 1
ATOM 1821 C CA . ILE A 1 220 ? -2.146 -0.247 31.590 1.00 95.69 220 ILE A CA 1
ATOM 1822 C C . ILE A 1 220 ? -1.873 -0.601 33.053 1.00 95.69 220 ILE A C 1
ATOM 1824 O O . ILE A 1 220 ? -0.724 -0.515 33.484 1.00 95.69 220 ILE A O 1
ATOM 1828 N N . GLU A 1 221 ? -2.894 -1.037 33.793 1.00 95.69 221 GLU A N 1
ATOM 1829 C CA . GLU A 1 221 ? -2.744 -1.459 35.190 1.00 95.69 221 GLU A CA 1
ATOM 1830 C C . GLU A 1 221 ? -1.780 -2.647 35.314 1.00 95.69 221 GLU A C 1
ATOM 1832 O O . GLU A 1 221 ? -0.835 -2.586 36.095 1.00 95.69 221 GLU A O 1
ATOM 1837 N N . HIS A 1 222 ? -1.907 -3.671 34.461 1.00 93.94 222 HIS A N 1
ATOM 1838 C CA . HIS A 1 222 ? -0.953 -4.786 34.439 1.00 93.94 222 HIS A CA 1
ATOM 1839 C C . HIS A 1 222 ? 0.489 -4.335 34.159 1.00 93.94 222 HIS A C 1
ATOM 1841 O O . HIS A 1 222 ? 1.424 -4.848 34.773 1.00 93.94 222 HIS A O 1
ATOM 1847 N N . CYS A 1 223 ? 0.693 -3.382 33.242 1.00 94.25 223 CYS A N 1
ATOM 1848 C CA . CYS A 1 223 ? 2.023 -2.839 32.960 1.00 94.25 223 CYS A CA 1
ATOM 1849 C C . CYS A 1 223 ? 2.596 -2.059 34.153 1.00 94.25 223 CYS A C 1
ATOM 1851 O O . CYS A 1 223 ? 3.786 -2.187 34.440 1.00 94.25 223 CYS A O 1
ATOM 1853 N N . ARG A 1 224 ? 1.764 -1.281 34.858 1.00 95.19 224 ARG A N 1
ATOM 1854 C CA . ARG A 1 224 ? 2.158 -0.562 36.081 1.00 95.19 224 ARG A CA 1
ATOM 1855 C C . ARG A 1 224 ? 2.542 -1.534 37.191 1.00 95.19 224 ARG A C 1
ATOM 1857 O O . ARG A 1 224 ? 3.613 -1.396 37.771 1.00 95.19 224 ARG A O 1
ATOM 1864 N N . ASP A 1 225 ? 1.720 -2.552 37.426 1.00 94.88 225 ASP A N 1
ATOM 1865 C CA . ASP A 1 225 ? 1.990 -3.595 38.416 1.00 94.88 225 ASP A CA 1
ATOM 1866 C C . ASP A 1 225 ? 3.283 -4.351 38.121 1.00 94.88 225 ASP A C 1
ATOM 1868 O O . ASP A 1 225 ? 4.053 -4.641 39.034 1.00 94.88 225 ASP A O 1
ATOM 1872 N N . PHE A 1 226 ? 3.531 -4.671 36.849 1.00 94.44 226 PHE A N 1
ATOM 1873 C CA . PHE A 1 226 ? 4.763 -5.329 36.428 1.00 94.44 226 PHE A CA 1
ATOM 1874 C C . PHE A 1 226 ? 5.985 -4.440 36.684 1.00 94.44 226 PHE A C 1
ATOM 1876 O O . PHE A 1 226 ? 6.934 -4.896 37.311 1.00 94.44 226 PHE A O 1
ATOM 1883 N N . SER A 1 227 ? 5.930 -3.167 36.276 1.00 92.75 227 SER A N 1
ATOM 1884 C CA . SER A 1 227 ? 7.021 -2.199 36.471 1.00 92.75 227 SER A CA 1
ATOM 1885 C C . SER A 1 227 ? 7.298 -1.853 37.936 1.00 92.75 227 SER A C 1
ATOM 1887 O O . SER A 1 227 ? 8.365 -1.336 38.239 1.00 92.75 227 SER A O 1
ATOM 1889 N N . ASN A 1 228 ? 6.335 -2.060 38.835 1.00 89.69 228 ASN A N 1
ATOM 1890 C CA . ASN A 1 228 ? 6.534 -1.852 40.270 1.00 89.69 228 ASN A CA 1
ATOM 1891 C C . ASN A 1 228 ? 7.130 -3.089 40.962 1.00 89.69 228 ASN A C 1
ATOM 1893 O O . ASN A 1 228 ? 7.661 -2.977 42.065 1.00 89.69 228 ASN A O 1
ATOM 1897 N N . LYS A 1 229 ? 6.992 -4.277 40.356 1.00 87.88 229 LYS A N 1
ATOM 1898 C CA . LYS A 1 229 ? 7.452 -5.558 40.917 1.00 87.88 229 LYS A CA 1
ATOM 1899 C C . LYS A 1 229 ? 8.848 -5.965 40.440 1.00 87.88 229 LYS A C 1
ATOM 1901 O O . LYS A 1 229 ? 9.473 -6.787 41.108 1.00 87.88 229 LYS A O 1
ATOM 1906 N N . PHE A 1 230 ? 9.303 -5.428 39.312 1.00 76.12 230 PHE A N 1
ATOM 1907 C CA . PHE A 1 230 ? 10.578 -5.731 38.659 1.00 76.12 230 PHE A CA 1
ATOM 1908 C C . PHE A 1 230 ? 11.253 -4.440 38.208 1.00 76.12 230 PHE A C 1
ATOM 1910 O O . PHE A 1 230 ? 12.502 -4.409 38.236 1.00 76.12 230 PHE A O 1
#

pLDDT: mean 93.25, std 4.55, range [73.12, 98.5]

Secondary structure (DSSP, 8-state):
--SHHHHGGGS---GGGGTTPPEEEETTS-HHHHHHHHHH-S-EEEE----HHHHHTT-GGG------SSHHHHHHHHHHHTT-SEEEE-S---S--TT--SS-TT-TT-TTTTTTTS--EEEEBTTSSSEEEE-HHHHHHHHHHHHHHHHHHHHSS-EEEE--TTSB--TTSEE--HHHHHHHHS-S-----PPPPPPPPHHHHHHHHHHHHHHHHHHHHHHHHHHHH-

Radius of gyration: 20.98 Å; chains: 1; bounding box: 50×41×65 Å

InterPro domains:
  IPR002826 6-hydroxymethylpterin diphosphokinase MptE-like [PF01973] (3-98)

Organism: Campylobacter jejuni (NCBI:txid197)